Protein AF-A0A4V1URD9-F1 (afdb_monomer_lite)

Structure (mmCIF, N/CA/C/O backbone):
data_AF-A0A4V1URD9-F1
#
_entry.id   AF-A0A4V1URD9-F1
#
loop_
_atom_site.group_PDB
_atom_site.id
_atom_site.type_symbol
_atom_site.label_atom_id
_atom_site.label_alt_id
_atom_site.label_comp_id
_atom_site.label_asym_id
_atom_site.label_entity_id
_atom_site.label_seq_id
_atom_site.pdbx_PDB_ins_code
_atom_site.Cartn_x
_atom_site.Cartn_y
_atom_site.Cartn_z
_atom_site.occupancy
_atom_site.B_iso_or_equiv
_atom_site.auth_seq_id
_atom_site.auth_comp_id
_atom_site.auth_asym_id
_atom_site.auth_atom_id
_atom_site.pdbx_PDB_model_num
ATOM 1 N N . HIS A 1 1 ? 12.349 6.823 -23.140 1.00 82.62 1 HIS A N 1
ATOM 2 C CA . HIS A 1 1 ? 12.259 6.524 -24.585 1.00 82.62 1 HIS A CA 1
ATOM 3 C C . HIS A 1 1 ? 11.080 5.608 -24.898 1.00 82.62 1 HIS A C 1
ATOM 5 O O . HIS A 1 1 ? 10.856 4.636 -24.186 1.00 82.62 1 HIS A O 1
ATOM 11 N N . TYR A 1 2 ? 10.333 5.905 -25.963 1.00 80.69 2 TYR A N 1
ATOM 12 C CA . TYR A 1 2 ? 9.236 5.072 -26.470 1.00 80.69 2 TYR A CA 1
ATOM 13 C C . TYR A 1 2 ? 9.191 5.145 -28.008 1.00 80.69 2 TYR A C 1
ATOM 15 O O . TYR A 1 2 ? 9.645 6.145 -28.570 1.00 80.69 2 TYR A O 1
ATOM 23 N N . PRO A 1 3 ? 8.695 4.107 -28.706 1.00 81.31 3 PRO A N 1
ATOM 24 C CA . PRO A 1 3 ? 8.574 4.131 -30.160 1.00 81.31 3 PRO A CA 1
ATOM 25 C C . PRO A 1 3 ? 7.373 4.977 -30.608 1.00 81.31 3 PRO A C 1
ATOM 27 O O . PRO A 1 3 ? 6.365 5.043 -29.908 1.00 81.31 3 PRO A O 1
ATOM 30 N N . ALA A 1 4 ? 7.428 5.543 -31.819 1.00 79.88 4 ALA A N 1
ATOM 31 C CA . ALA A 1 4 ? 6.282 6.247 -32.415 1.00 79.88 4 ALA A CA 1
ATOM 32 C C . ALA A 1 4 ? 5.040 5.340 -32.556 1.00 79.88 4 ALA A C 1
ATOM 34 O O . ALA A 1 4 ? 3.907 5.802 -32.437 1.00 79.88 4 ALA A O 1
ATOM 35 N N . HIS A 1 5 ? 5.258 4.034 -32.753 1.00 85.69 5 HIS A N 1
ATOM 36 C CA . HIS A 1 5 ? 4.211 3.018 -32.784 1.00 85.69 5 HIS A CA 1
ATOM 37 C C . HIS A 1 5 ? 4.615 1.798 -31.955 1.00 85.69 5 HIS A C 1
ATOM 39 O O . HIS A 1 5 ? 5.702 1.247 -32.124 1.00 85.69 5 HIS A O 1
ATOM 45 N N . PHE A 1 6 ? 3.722 1.348 -31.075 1.00 87.94 6 PHE A N 1
ATOM 46 C CA . PHE A 1 6 ? 3.916 0.103 -30.335 1.00 87.94 6 PHE A CA 1
ATOM 47 C C . PHE A 1 6 ? 3.667 -1.119 -31.214 1.00 87.94 6 PHE A C 1
ATOM 49 O O . PHE A 1 6 ? 2.750 -1.128 -32.040 1.00 87.94 6 PHE A O 1
ATOM 56 N N . LEU A 1 7 ? 4.419 -2.188 -30.952 1.00 84.12 7 LEU A N 1
ATOM 57 C CA . LEU A 1 7 ? 4.248 -3.469 -31.625 1.00 84.12 7 LEU A CA 1
ATOM 58 C C . LEU A 1 7 ? 2.841 -4.057 -31.386 1.00 84.12 7 LEU A C 1
ATOM 60 O O . LEU A 1 7 ? 2.191 -3.749 -30.377 1.00 84.12 7 LEU A O 1
ATOM 64 N N . PRO A 1 8 ? 2.350 -4.934 -32.281 1.00 84.31 8 PRO A N 1
ATOM 65 C CA . PRO A 1 8 ? 1.006 -5.496 -32.167 1.00 84.31 8 PRO A CA 1
ATOM 66 C C . PRO A 1 8 ? 0.763 -6.267 -30.867 1.00 84.31 8 PRO A C 1
ATOM 68 O O . PRO A 1 8 ? -0.338 -6.199 -30.338 1.00 84.31 8 PRO A O 1
ATOM 71 N N . LEU A 1 9 ? 1.782 -6.947 -30.330 1.00 88.44 9 LEU A N 1
ATOM 72 C CA . LEU A 1 9 ? 1.640 -7.872 -29.196 1.00 88.44 9 LEU A CA 1
ATOM 73 C C . LEU A 1 9 ? 1.989 -7.264 -27.831 1.00 88.44 9 LEU A C 1
ATOM 75 O O . LEU A 1 9 ? 1.577 -7.792 -26.806 1.00 88.44 9 LEU A O 1
ATOM 79 N N . LYS A 1 10 ? 2.760 -6.173 -27.790 1.00 88.38 10 LYS A N 1
ATOM 80 C CA . LYS A 1 10 ? 3.227 -5.562 -26.538 1.00 88.38 10 LYS A CA 1
ATOM 81 C C . LYS A 1 10 ? 3.541 -4.082 -26.708 1.00 88.38 10 LYS A C 1
ATOM 83 O O . LYS A 1 10 ? 3.831 -3.616 -27.810 1.00 88.38 10 LYS A O 1
ATOM 88 N N . ARG A 1 11 ? 3.471 -3.348 -25.602 1.00 93.25 11 ARG A N 1
ATOM 89 C CA . ARG A 1 11 ? 3.811 -1.927 -25.505 1.00 93.25 11 ARG A CA 1
ATOM 90 C C . ARG A 1 11 ? 5.018 -1.802 -24.586 1.00 93.25 11 ARG A C 1
ATOM 92 O O . ARG A 1 11 ? 4.936 -2.204 -23.435 1.00 93.25 11 ARG A O 1
ATOM 99 N N . GLU A 1 12 ? 6.131 -1.295 -25.094 1.00 92.75 12 GLU A N 1
ATOM 100 C CA . GLU A 1 12 ? 7.398 -1.265 -24.358 1.00 92.75 12 GLU A CA 1
ATOM 101 C C . GLU A 1 12 ? 7.943 0.154 -24.314 1.00 92.75 12 GLU A C 1
ATOM 103 O O . GLU A 1 12 ? 8.018 0.832 -25.343 1.00 92.75 12 GLU A O 1
ATOM 108 N N . VAL A 1 13 ? 8.328 0.592 -23.121 1.00 93.62 13 VAL A N 1
ATOM 109 C CA . VAL A 1 13 ? 8.966 1.886 -22.894 1.00 93.62 13 VAL A CA 1
ATOM 110 C C . VAL A 1 13 ? 10.193 1.707 -22.010 1.00 93.62 13 VAL A C 1
ATOM 112 O O . VAL A 1 13 ? 10.221 0.847 -21.134 1.00 93.62 13 VAL A O 1
ATOM 115 N N . PHE A 1 14 ? 11.202 2.538 -22.237 1.00 92.25 14 PHE A N 1
ATOM 116 C CA . PHE A 1 14 ? 12.419 2.593 -21.435 1.00 92.25 14 PHE A CA 1
ATOM 117 C C . PHE A 1 14 ? 12.403 3.890 -20.640 1.00 92.25 14 PHE A C 1
ATOM 119 O O . PHE A 1 14 ? 12.216 4.962 -21.223 1.00 92.25 14 PHE A O 1
ATOM 126 N N . LEU A 1 15 ? 12.567 3.806 -19.329 1.00 91.31 15 LEU A N 1
ATOM 127 C CA . LEU A 1 15 ? 12.553 4.958 -18.440 1.00 91.31 15 LEU A CA 1
ATOM 128 C C . LEU A 1 15 ? 13.924 5.137 -17.801 1.00 91.31 15 LEU A C 1
ATOM 130 O O . LEU A 1 15 ? 14.476 4.191 -17.249 1.00 91.31 15 LEU A O 1
ATOM 134 N N . GLU A 1 16 ? 14.400 6.376 -17.802 1.00 88.06 16 GLU A N 1
ATOM 135 C CA . GLU A 1 16 ? 15.475 6.865 -16.945 1.00 88.06 16 GLU A CA 1
ATOM 136 C C . GLU A 1 16 ? 14.879 7.992 -16.087 1.00 88.06 16 GLU A C 1
ATOM 138 O O . GLU A 1 16 ? 14.207 8.877 -16.621 1.00 88.06 16 GLU A O 1
ATOM 143 N N . GLY A 1 17 ? 15.064 7.942 -14.765 1.00 89.56 17 GLY A N 1
ATOM 144 C CA . GLY A 1 17 ? 14.488 8.915 -13.829 1.00 89.56 17 GLY A CA 1
ATOM 145 C C . GLY A 1 17 ? 13.100 8.538 -13.297 1.00 89.56 17 GLY A C 1
ATOM 146 O O . GLY A 1 17 ? 12.880 7.407 -12.862 1.00 89.56 17 GLY A O 1
ATOM 147 N N . GLU A 1 18 ? 12.181 9.506 -13.274 1.00 93.56 18 GLU A N 1
ATOM 148 C CA . GLU A 1 18 ? 10.850 9.387 -12.668 1.00 93.56 18 GLU A CA 1
ATOM 149 C C . GLU A 1 18 ? 9.737 9.644 -13.690 1.00 93.56 18 GLU A C 1
ATOM 151 O O . GLU A 1 18 ? 9.790 10.605 -14.458 1.00 93.56 18 GLU A O 1
ATOM 156 N N . ALA A 1 19 ? 8.706 8.797 -13.677 1.00 95.00 19 ALA A N 1
ATOM 157 C CA . ALA A 1 19 ? 7.492 9.008 -14.454 1.00 95.00 19 ALA A CA 1
ATOM 158 C C . ALA A 1 19 ? 6.263 8.388 -13.780 1.00 95.00 19 ALA A C 1
ATOM 160 O O . ALA A 1 19 ? 6.316 7.292 -13.216 1.00 95.00 19 ALA A O 1
ATOM 161 N N . PHE A 1 20 ? 5.134 9.083 -13.913 1.00 96.44 20 PHE A N 1
ATOM 162 C CA . PHE A 1 20 ? 3.804 8.538 -13.667 1.00 96.44 20 PHE A CA 1
ATOM 163 C C . PHE A 1 20 ? 3.219 7.998 -14.976 1.00 96.44 20 PHE A C 1
ATOM 165 O O . PHE A 1 20 ? 3.2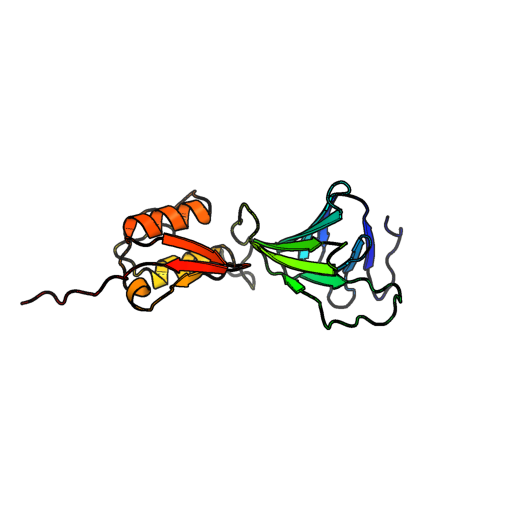79 8.660 -16.013 1.00 96.44 20 PHE A O 1
ATOM 172 N N . PHE A 1 21 ? 2.631 6.808 -14.918 1.00 96.56 21 PHE A N 1
ATOM 173 C CA . PHE A 1 21 ? 1.989 6.141 -16.040 1.00 96.56 21 PHE A CA 1
ATOM 174 C C . PHE A 1 21 ? 0.512 5.927 -15.738 1.00 96.56 21 PHE A C 1
ATOM 176 O O . PHE A 1 21 ? 0.158 5.358 -14.707 1.00 96.56 21 PHE A O 1
ATOM 183 N N . GLU A 1 22 ? -0.342 6.297 -16.686 1.00 95.12 22 GLU A N 1
ATOM 184 C CA . GLU A 1 22 ? -1.753 5.926 -16.708 1.00 95.12 22 GLU A CA 1
ATOM 185 C C . GLU A 1 22 ? -2.012 5.063 -17.945 1.00 95.12 22 GLU A C 1
ATOM 187 O O . GLU A 1 22 ? -2.116 5.550 -19.071 1.00 95.12 22 GLU A O 1
ATOM 192 N N . VAL A 1 23 ? -2.031 3.743 -17.751 1.00 93.62 23 VAL A N 1
ATOM 193 C CA . VAL A 1 23 ? -2.076 2.781 -18.855 1.00 93.62 23 VAL A CA 1
ATOM 194 C C . VAL A 1 23 ? -3.502 2.299 -19.073 1.00 93.62 23 VAL A C 1
ATOM 196 O O . VAL A 1 23 ? -4.084 1.638 -18.214 1.00 93.62 23 VAL A O 1
ATOM 199 N N . SER A 1 24 ? -4.050 2.541 -20.266 1.00 91.88 24 SER A N 1
ATOM 200 C CA . SER A 1 24 ? -5.357 1.999 -20.648 1.00 91.88 24 SER A CA 1
ATOM 201 C C . SER A 1 24 ? -5.347 0.468 -20.664 1.00 91.88 24 SER A C 1
ATOM 203 O O . SER A 1 24 ? -4.406 -0.157 -21.181 1.00 91.88 24 SER A O 1
ATOM 205 N N . LYS A 1 25 ? -6.422 -0.126 -20.129 1.00 91.69 25 LYS A N 1
ATOM 20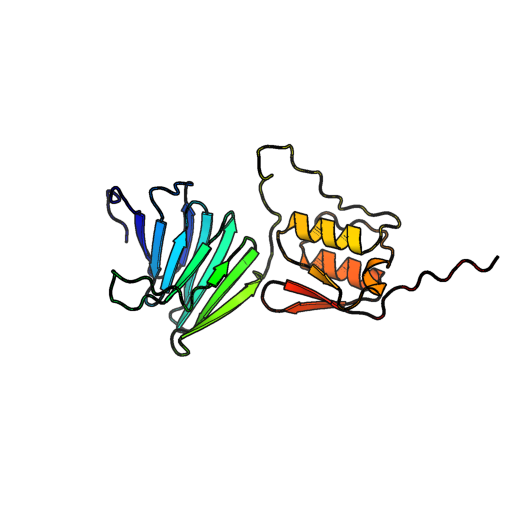6 C CA . LYS A 1 25 ? -6.576 -1.575 -19.984 1.00 91.69 25 LYS A CA 1
ATOM 207 C C . LYS A 1 25 ? -6.605 -2.281 -21.336 1.00 91.69 25 LYS A C 1
ATOM 209 O O . LYS A 1 25 ? -7.497 -2.055 -22.146 1.00 91.69 25 LYS A O 1
ATOM 214 N N . ASN A 1 26 ? -5.634 -3.160 -21.559 1.00 90.81 26 ASN A N 1
ATOM 215 C CA . ASN A 1 26 ? -5.553 -4.026 -22.726 1.00 90.81 26 ASN A CA 1
ATOM 216 C C . ASN A 1 26 ? -4.733 -5.283 -22.393 1.00 90.81 26 ASN A C 1
ATOM 218 O O . ASN A 1 26 ? -3.508 -5.284 -22.503 1.00 90.81 26 ASN A O 1
ATOM 222 N N . ALA A 1 27 ? -5.419 -6.360 -22.001 1.00 89.00 27 ALA A N 1
ATOM 223 C CA . ALA A 1 27 ? -4.774 -7.626 -21.646 1.00 89.00 27 ALA A CA 1
ATOM 224 C C . ALA A 1 27 ? -4.108 -8.330 -22.843 1.00 89.00 27 ALA A C 1
ATOM 226 O O . ALA A 1 27 ? -3.156 -9.076 -22.657 1.00 89.00 27 ALA A O 1
ATOM 227 N N . GLN A 1 28 ? -4.576 -8.062 -24.068 1.00 90.56 28 GLN A N 1
ATOM 228 C CA . GLN A 1 28 ? -4.008 -8.627 -25.299 1.00 90.56 28 GLN A CA 1
ATOM 229 C C . GLN A 1 28 ? -2.721 -7.913 -25.734 1.00 90.56 28 GLN A C 1
ATOM 231 O O . GLN A 1 28 ? -1.991 -8.407 -26.588 1.00 90.56 28 GLN A O 1
ATOM 236 N N . ARG A 1 29 ? -2.456 -6.726 -25.173 1.00 91.00 29 ARG A N 1
ATOM 237 C CA . ARG A 1 29 ? -1.271 -5.909 -25.455 1.00 91.00 29 ARG A CA 1
ATOM 238 C C . ARG A 1 29 ? -0.687 -5.386 -24.140 1.00 91.00 29 ARG A C 1
ATOM 240 O O . ARG A 1 29 ? -0.845 -4.193 -23.846 1.00 91.00 29 ARG A O 1
ATOM 247 N N . PRO A 1 30 ? -0.046 -6.248 -23.330 1.00 92.38 30 PRO A N 1
ATOM 248 C CA . PRO A 1 30 ? 0.580 -5.851 -22.070 1.00 92.38 30 PRO A CA 1
ATOM 249 C C . PRO A 1 30 ? 1.563 -4.690 -22.251 1.00 92.38 30 PRO A C 1
ATOM 251 O O . PRO A 1 30 ? 2.106 -4.467 -23.340 1.00 92.38 30 PRO A O 1
ATOM 254 N N . PHE A 1 31 ? 1.743 -3.922 -21.181 1.00 94.88 31 PHE A N 1
ATOM 255 C CA . PHE A 1 31 ? 2.629 -2.766 -21.132 1.00 94.88 31 PHE A CA 1
ATOM 256 C C . PHE A 1 31 ? 3.812 -3.053 -20.208 1.00 94.88 31 PHE A C 1
ATOM 258 O O . PHE A 1 31 ? 3.616 -3.508 -19.081 1.00 94.88 31 PHE A O 1
ATOM 265 N N . PHE A 1 32 ? 5.018 -2.774 -20.693 1.00 94.56 32 PHE A N 1
ATOM 266 C CA . PHE A 1 32 ? 6.277 -3.012 -19.999 1.00 94.56 32 PHE A CA 1
ATOM 267 C C . PHE A 1 32 ? 7.06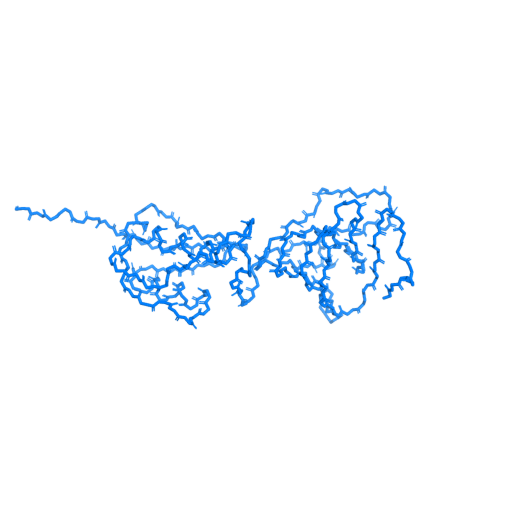8 -1.711 -19.891 1.00 94.56 32 PHE A C 1
ATOM 269 O O . PHE A 1 32 ? 7.346 -1.063 -20.904 1.00 94.56 32 PHE A O 1
ATOM 276 N N . VAL A 1 33 ? 7.452 -1.353 -18.667 1.00 94.94 33 VAL A N 1
ATOM 277 C CA . VAL A 1 33 ? 8.429 -0.294 -18.395 1.00 94.94 33 VAL A CA 1
ATOM 278 C C . VAL A 1 33 ? 9.740 -0.953 -18.013 1.00 94.94 33 VAL A C 1
ATOM 280 O O . VAL A 1 33 ? 9.823 -1.635 -16.993 1.00 94.94 33 VAL A O 1
ATOM 283 N N . TYR A 1 34 ? 10.758 -0.732 -18.829 1.00 92.31 34 TYR A N 1
ATOM 284 C CA . TYR A 1 34 ? 12.127 -1.130 -18.549 1.00 92.31 34 TYR A CA 1
ATOM 285 C C . TYR A 1 34 ? 12.845 0.016 -17.842 1.00 92.31 34 TYR A C 1
ATOM 287 O O . TYR A 1 34 ? 12.877 1.137 -18.352 1.00 92.31 34 TYR A O 1
ATOM 295 N N . ASN A 1 35 ? 13.428 -0.267 -16.681 1.00 88.88 35 ASN A N 1
ATOM 296 C CA . ASN A 1 35 ? 14.271 0.667 -15.943 1.00 88.88 35 ASN A CA 1
ATOM 297 C C . ASN A 1 35 ? 15.449 -0.123 -15.363 1.00 88.88 35 ASN A C 1
ATOM 299 O O . ASN A 1 35 ? 15.274 -0.908 -14.434 1.00 88.88 35 ASN A O 1
ATOM 303 N N . ASN A 1 36 ? 16.627 0.027 -15.975 1.00 82.12 36 ASN A N 1
ATOM 304 C CA . ASN A 1 36 ? 17.838 -0.723 -15.638 1.00 82.12 36 ASN A CA 1
ATOM 305 C C . ASN A 1 36 ? 17.574 -2.237 -15.471 1.00 82.12 36 ASN A C 1
ATOM 307 O O . ASN A 1 36 ? 17.233 -2.954 -16.420 1.00 82.12 36 ASN A O 1
ATOM 311 N N . ASN A 1 37 ? 17.719 -2.697 -14.229 1.00 85.19 37 ASN A N 1
ATOM 312 C CA . ASN A 1 37 ? 17.666 -4.081 -13.797 1.00 85.19 37 ASN A CA 1
ATOM 313 C C . ASN A 1 37 ? 16.256 -4.540 -13.416 1.00 85.19 37 ASN A C 1
ATOM 315 O O . ASN A 1 37 ? 16.119 -5.656 -12.921 1.00 85.19 37 ASN A O 1
ATOM 319 N N . ILE A 1 38 ? 15.214 -3.731 -13.637 1.00 90.81 38 ILE A N 1
ATOM 320 C CA . ILE A 1 38 ? 13.828 -4.124 -13.374 1.00 90.81 38 ILE A CA 1
ATOM 321 C C . ILE A 1 38 ? 12.921 -3.931 -14.587 1.00 90.81 38 ILE A C 1
ATOM 323 O O . ILE A 1 38 ? 13.121 -3.058 -15.438 1.00 90.81 38 ILE A O 1
ATOM 327 N N . VAL A 1 39 ? 11.880 -4.756 -14.634 1.00 93.62 39 VAL A N 1
ATOM 328 C CA . VAL A 1 39 ? 10.756 -4.627 -15.555 1.00 93.62 39 VAL A CA 1
ATOM 329 C C . VAL A 1 39 ? 9.483 -4.477 -14.739 1.00 93.62 39 VAL A C 1
ATOM 331 O O . VAL A 1 39 ? 9.212 -5.270 -13.840 1.00 93.62 39 VAL A O 1
ATOM 334 N N . THR A 1 40 ? 8.694 -3.462 -15.076 1.00 94.56 40 THR A N 1
ATOM 335 C CA . THR A 1 40 ? 7.340 -3.276 -14.551 1.00 94.56 40 THR A CA 1
ATOM 336 C C . THR A 1 40 ? 6.335 -3.693 -15.616 1.00 94.56 40 THR A C 1
ATOM 338 O O . THR A 1 40 ? 6.288 -3.088 -16.686 1.00 94.56 40 THR A O 1
ATOM 341 N N . HIS A 1 41 ? 5.537 -4.717 -15.332 1.00 93.94 41 HIS A N 1
ATOM 342 C CA . HIS A 1 41 ? 4.546 -5.308 -16.226 1.00 93.94 41 HIS A CA 1
ATOM 343 C C . HIS A 1 41 ? 3.126 -5.000 -15.739 1.00 93.94 41 HIS A C 1
ATOM 345 O O . HIS A 1 41 ? 2.766 -5.259 -14.587 1.00 93.94 41 HIS A O 1
ATOM 351 N N . VAL A 1 42 ? 2.302 -4.444 -16.632 1.00 93.19 42 VAL A N 1
ATOM 352 C CA . VAL A 1 42 ? 0.904 -4.108 -16.341 1.00 93.19 42 VAL A CA 1
ATOM 353 C C . VAL A 1 42 ? -0.023 -4.393 -17.518 1.00 93.19 42 VAL A C 1
ATOM 355 O O . VAL A 1 42 ? 0.366 -4.332 -18.686 1.00 93.19 42 VAL A O 1
ATOM 358 N N . LEU A 1 43 ? -1.301 -4.619 -17.207 1.00 85.62 43 LEU A N 1
ATOM 359 C CA . LEU A 1 43 ? -2.361 -4.765 -18.212 1.00 85.62 43 LEU A CA 1
ATOM 360 C C . LEU A 1 43 ? -3.231 -3.512 -18.357 1.00 85.62 43 LEU A C 1
ATOM 362 O O . LEU A 1 43 ? -3.863 -3.341 -19.396 1.00 85.62 43 LEU A O 1
ATOM 366 N N . GLY A 1 44 ? -3.286 -2.652 -17.337 1.00 85.56 44 GLY A N 1
ATOM 367 C CA . GLY A 1 44 ? -4.154 -1.474 -17.279 1.00 85.56 44 GLY A CA 1
ATOM 368 C C . GLY A 1 44 ? -4.214 -0.910 -15.867 1.00 85.56 44 GLY A C 1
ATOM 369 O O . GLY A 1 44 ? -5.035 -1.362 -15.071 1.00 85.56 44 GLY A O 1
ATOM 370 N N . THR A 1 45 ? -3.308 0.011 -15.561 1.00 92.44 45 THR A N 1
ATOM 371 C CA . THR A 1 45 ? -2.917 0.383 -14.197 1.00 92.44 45 THR A CA 1
ATOM 372 C C . THR A 1 45 ? -2.426 1.830 -14.211 1.00 92.44 45 THR A C 1
ATOM 374 O O . THR A 1 45 ? -1.789 2.253 -15.180 1.00 92.44 45 THR A O 1
ATOM 377 N N . SER A 1 46 ? -2.679 2.570 -13.133 1.00 94.88 46 SER A N 1
ATOM 378 C CA . SER A 1 46 ? -2.003 3.835 -12.839 1.00 94.88 46 SER A CA 1
ATOM 379 C C . SER A 1 46 ? -0.899 3.598 -11.805 1.00 94.88 46 SER A C 1
ATOM 381 O O . SER A 1 46 ? -1.188 3.096 -10.717 1.00 94.88 46 SER A O 1
ATOM 383 N N . PHE A 1 47 ? 0.350 3.931 -12.118 1.00 97.31 47 PHE A N 1
ATOM 384 C CA . PHE A 1 47 ? 1.507 3.668 -11.252 1.00 97.31 47 PHE A CA 1
ATOM 385 C C . PHE A 1 47 ? 2.637 4.668 -11.504 1.00 97.31 47 PHE A C 1
ATOM 387 O O . PHE A 1 47 ? 2.695 5.299 -12.556 1.00 97.31 47 PHE A O 1
ATOM 394 N N . THR A 1 48 ? 3.549 4.792 -10.547 1.00 97.62 48 THR A N 1
ATOM 395 C CA . THR A 1 48 ? 4.744 5.632 -10.651 1.00 97.62 48 THR A CA 1
ATOM 396 C C . THR A 1 48 ? 5.980 4.755 -10.584 1.00 97.62 48 THR A C 1
ATOM 398 O O . THR A 1 48 ? 6.037 3.839 -9.765 1.00 97.62 48 THR A O 1
ATOM 401 N N . VAL A 1 49 ? 6.976 5.057 -11.412 1.00 96.50 49 VAL A N 1
ATOM 402 C CA . VAL A 1 49 ? 8.328 4.500 -11.308 1.00 96.50 49 VAL A CA 1
ATOM 403 C C . VAL A 1 49 ? 9.276 5.650 -10.999 1.00 96.50 49 VAL A C 1
ATOM 405 O O . VAL A 1 49 ? 9.248 6.662 -11.700 1.00 96.50 49 VAL A O 1
ATOM 408 N N . LYS A 1 50 ? 10.100 5.503 -9.959 1.00 94.44 50 LYS A N 1
ATOM 409 C CA . LYS A 1 50 ? 11.120 6.476 -9.558 1.00 94.44 50 LYS A CA 1
ATOM 410 C C . LYS A 1 50 ? 12.468 5.786 -9.432 1.00 94.44 50 LYS A C 1
ATOM 412 O O . LYS A 1 50 ? 12.634 4.928 -8.572 1.00 94.44 50 LYS A O 1
ATOM 417 N N . ALA A 1 51 ? 13.438 6.176 -10.246 1.00 89.69 51 ALA A N 1
ATOM 418 C CA . ALA A 1 51 ? 14.826 5.771 -10.065 1.00 89.69 51 ALA A CA 1
ATOM 419 C C . ALA A 1 51 ? 15.595 6.867 -9.319 1.00 89.69 51 ALA A C 1
ATOM 421 O O . ALA A 1 51 ? 15.614 8.020 -9.754 1.00 89.69 51 ALA A O 1
ATOM 422 N N . ASN A 1 52 ? 16.245 6.508 -8.211 1.00 84.31 52 ASN A N 1
ATOM 423 C CA . ASN A 1 52 ? 17.146 7.395 -7.489 1.00 84.31 52 ASN A CA 1
ATOM 424 C C . ASN A 1 52 ? 18.607 7.021 -7.806 1.00 84.31 52 ASN A C 1
ATOM 426 O O . ASN A 1 52 ? 19.118 6.038 -7.257 1.00 84.31 52 ASN A O 1
ATOM 430 N N . PRO A 1 53 ? 19.305 7.804 -8.652 1.00 78.00 53 PRO A N 1
ATOM 431 C CA . PRO A 1 53 ? 20.679 7.500 -9.050 1.00 78.00 53 PRO A CA 1
ATOM 432 C C . PRO A 1 53 ? 21.691 7.649 -7.905 1.00 78.00 53 PRO A C 1
ATOM 434 O O . PRO A 1 53 ? 22.798 7.136 -8.010 1.00 78.00 53 PRO A O 1
ATOM 437 N N . LEU A 1 54 ? 21.343 8.339 -6.811 1.00 82.88 54 LEU A N 1
ATOM 438 C CA . LEU A 1 54 ? 22.237 8.510 -5.660 1.00 82.88 54 LEU A CA 1
ATOM 439 C C . LEU A 1 54 ? 22.229 7.294 -4.728 1.00 82.88 54 LEU A C 1
ATOM 441 O O . LEU A 1 54 ? 23.228 7.028 -4.065 1.00 82.88 54 LEU A O 1
ATOM 445 N N . THR A 1 55 ? 21.108 6.573 -4.651 1.00 82.12 55 THR A N 1
ATOM 446 C CA . THR A 1 55 ? 20.945 5.429 -3.740 1.00 82.12 55 THR A CA 1
ATOM 447 C C . THR A 1 55 ? 20.951 4.079 -4.452 1.00 82.12 55 THR A C 1
ATOM 449 O O . THR A 1 55 ? 20.886 3.055 -3.775 1.00 82.12 55 THR A O 1
ATOM 452 N N . ASN A 1 56 ? 21.035 4.057 -5.791 1.00 84.12 56 ASN A N 1
ATOM 453 C CA . ASN A 1 56 ? 20.839 2.857 -6.617 1.00 84.12 56 ASN A CA 1
ATOM 454 C C . ASN A 1 56 ? 19.559 2.102 -6.222 1.00 84.12 56 ASN A C 1
ATOM 456 O O . ASN A 1 56 ? 19.540 0.873 -6.100 1.00 84.12 56 ASN A O 1
ATOM 460 N N . GLN A 1 57 ? 18.497 2.865 -5.950 1.00 89.25 57 GLN A N 1
ATOM 461 C CA . GLN A 1 57 ? 17.185 2.328 -5.624 1.00 89.25 57 GLN A CA 1
ATOM 462 C C . GLN A 1 57 ? 16.185 2.711 -6.696 1.00 89.25 57 GLN A C 1
ATOM 464 O O . GLN A 1 57 ? 16.134 3.859 -7.143 1.00 89.25 57 GLN A O 1
ATOM 469 N N . VAL A 1 58 ? 15.346 1.745 -7.045 1.00 92.88 58 VAL A N 1
ATOM 470 C CA . VAL A 1 58 ? 14.182 1.973 -7.892 1.00 92.88 58 VAL A CA 1
ATOM 471 C C . VAL A 1 58 ? 12.934 1.701 -7.073 1.00 92.88 58 VAL A C 1
ATO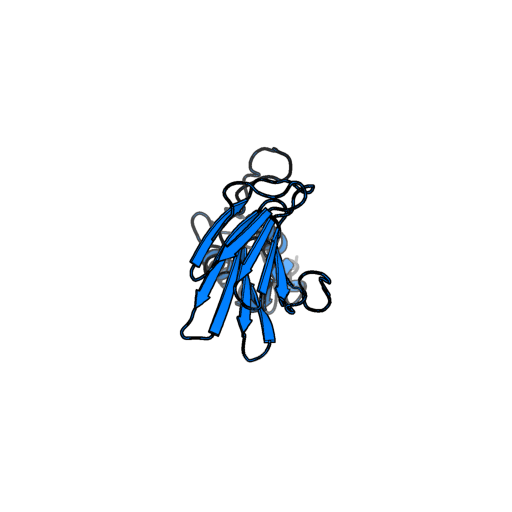M 473 O O . VAL A 1 58 ? 12.816 0.653 -6.444 1.00 92.88 58 VAL A O 1
ATOM 476 N N . GLU A 1 59 ? 12.005 2.646 -7.062 1.00 95.88 59 GLU A N 1
ATOM 477 C CA . GLU A 1 59 ? 10.710 2.509 -6.411 1.00 95.88 59 GLU A CA 1
ATOM 478 C C . GLU A 1 59 ? 9.608 2.410 -7.465 1.00 95.88 59 GLU A C 1
ATOM 480 O O . GLU A 1 59 ? 9.558 3.202 -8.408 1.00 95.88 59 GLU A O 1
ATOM 485 N N . VAL A 1 60 ? 8.699 1.454 -7.286 1.00 97.25 60 VAL A N 1
ATOM 486 C CA . VAL A 1 60 ? 7.455 1.368 -8.057 1.00 97.25 60 VAL A CA 1
ATOM 487 C C . VAL A 1 60 ? 6.285 1.449 -7.088 1.00 97.25 60 VAL A C 1
ATOM 489 O O . VAL A 1 60 ? 6.219 0.651 -6.158 1.00 97.25 60 VAL A O 1
ATOM 492 N N . SER A 1 61 ? 5.361 2.388 -7.296 1.00 97.69 61 SER A N 1
ATOM 493 C CA . SER A 1 61 ? 4.165 2.573 -6.458 1.00 97.69 61 SER A CA 1
ATOM 494 C C . SER A 1 61 ? 2.883 2.550 -7.287 1.00 97.69 61 SER A C 1
ATOM 496 O O . SER A 1 61 ? 2.846 3.048 -8.411 1.00 97.69 61 SER A O 1
ATOM 498 N N . VAL A 1 62 ? 1.817 1.954 -6.748 1.00 97.00 62 VAL A N 1
ATOM 499 C CA . VAL A 1 62 ? 0.584 1.672 -7.502 1.00 97.00 62 VAL A CA 1
ATOM 500 C C . VAL A 1 62 ? -0.577 2.526 -7.008 1.00 97.00 62 VAL A C 1
ATOM 502 O O . VAL A 1 62 ? -0.932 2.503 -5.829 1.00 97.00 62 VAL A O 1
ATOM 505 N N . ARG A 1 63 ? -1.233 3.236 -7.932 1.00 95.12 63 ARG A N 1
ATOM 506 C CA . ARG A 1 63 ? -2.447 4.016 -7.661 1.00 95.12 63 ARG A CA 1
ATOM 507 C C . ARG A 1 63 ? -3.731 3.244 -7.963 1.00 95.12 63 ARG A C 1
ATOM 509 O O . ARG A 1 63 ? -4.704 3.396 -7.228 1.00 95.12 63 ARG A O 1
ATOM 516 N N . SER A 1 64 ? -3.762 2.453 -9.033 1.00 92.88 64 SER A N 1
ATOM 517 C CA . SER A 1 64 ? -4.939 1.679 -9.457 1.00 92.88 64 SER A CA 1
ATOM 518 C C . SER A 1 64 ? -4.518 0.413 -10.204 1.00 92.88 64 SER A C 1
ATOM 520 O O . SER A 1 64 ? -3.434 0.375 -10.769 1.00 92.88 64 SER A O 1
ATOM 522 N N . GLY A 1 65 ? -5.367 -0.615 -10.252 1.00 91.62 65 GLY A N 1
ATOM 523 C CA . GLY A 1 65 ? -5.056 -1.855 -10.969 1.00 91.62 65 GLY A CA 1
ATOM 524 C C . GLY A 1 65 ? -4.040 -2.740 -10.240 1.00 91.62 65 GLY A C 1
ATOM 525 O O . GLY A 1 65 ? -3.983 -2.757 -9.013 1.00 91.62 65 GLY A O 1
ATOM 526 N N . LYS A 1 66 ? -3.272 -3.520 -11.004 1.00 93.50 66 LYS A N 1
ATOM 527 C CA . LYS A 1 66 ? -2.279 -4.479 -10.497 1.00 93.50 66 LYS A CA 1
ATOM 528 C C . LYS A 1 66 ? -0.975 -4.310 -11.266 1.00 93.50 66 LYS A C 1
ATOM 530 O O . LYS A 1 66 ? -1.007 -4.115 -12.485 1.00 93.50 66 LYS A O 1
ATOM 535 N N . VAL A 1 67 ? 0.145 -4.392 -10.559 1.00 96.12 67 VAL A N 1
ATOM 536 C CA . VAL A 1 67 ? 1.487 -4.305 -11.139 1.00 96.12 67 VAL A CA 1
ATOM 537 C C . VAL A 1 67 ? 2.284 -5.539 -10.772 1.00 96.12 67 VAL A C 1
ATOM 539 O O . VAL A 1 67 ? 2.258 -5.961 -9.624 1.00 96.12 67 VAL A O 1
ATOM 542 N N . GLU A 1 68 ? 2.994 -6.105 -11.736 1.00 95.88 68 GLU A N 1
ATOM 543 C CA . GLU A 1 68 ? 4.023 -7.114 -11.499 1.00 95.88 68 GLU A CA 1
ATOM 544 C C . GLU A 1 68 ? 5.390 -6.468 -11.750 1.00 95.88 68 GLU A C 1
ATOM 546 O O . GLU A 1 68 ? 5.595 -5.826 -12.780 1.00 95.88 68 GLU A O 1
ATOM 551 N N . VAL A 1 69 ? 6.316 -6.596 -10.802 1.00 95.06 69 VAL A N 1
ATOM 552 C CA . VAL A 1 69 ? 7.685 -6.074 -10.910 1.00 95.06 69 VAL A CA 1
ATOM 553 C C . VAL A 1 69 ? 8.658 -7.229 -10.745 1.00 95.06 69 VAL A C 1
ATOM 555 O O . VAL A 1 69 ? 8.556 -7.978 -9.779 1.00 95.06 69 VAL A O 1
ATOM 558 N N . TYR A 1 70 ? 9.605 -7.382 -11.663 1.00 92.75 70 TYR A N 1
ATOM 559 C CA . TYR A 1 70 ? 10.606 -8.449 -11.607 1.00 92.75 70 TYR A CA 1
ATOM 560 C C . TYR A 1 70 ? 11.953 -7.984 -12.160 1.00 92.75 70 TYR A C 1
ATOM 562 O O . TYR A 1 70 ? 12.044 -6.977 -12.864 1.00 92.75 70 TYR A O 1
ATOM 570 N N . GLU A 1 71 ? 13.019 -8.714 -11.830 1.00 90.06 71 GLU A N 1
ATOM 571 C CA . GLU A 1 71 ? 14.359 -8.406 -12.327 1.00 90.06 71 GLU A CA 1
ATOM 572 C C . GLU A 1 71 ? 14.478 -8.623 -13.842 1.00 90.06 71 GLU A C 1
ATOM 574 O O . GLU A 1 71 ? 14.101 -9.659 -14.396 1.00 90.06 71 GLU A O 1
ATOM 579 N N . ASN A 1 72 ? 15.111 -7.671 -14.513 1.00 84.38 72 ASN A N 1
ATOM 580 C CA . ASN A 1 72 ? 15.498 -7.761 -15.906 1.00 84.38 72 ASN A CA 1
ATOM 581 C C . ASN A 1 72 ? 16.825 -8.531 -16.041 1.00 84.38 72 ASN A C 1
ATOM 583 O O . ASN A 1 72 ? 17.899 -7.938 -16.030 1.00 84.38 72 ASN A O 1
ATOM 587 N N . LYS A 1 73 ? 16.781 -9.860 -16.209 1.00 73.50 73 LYS A N 1
ATOM 588 C CA . LYS A 1 73 ? 17.985 -10.711 -16.379 1.00 73.50 73 LYS A CA 1
ATOM 589 C C . LYS A 1 73 ? 18.691 -10.562 -17.750 1.00 73.50 73 LYS A C 1
ATOM 591 O O . LYS A 1 73 ? 19.384 -11.478 -18.181 1.00 73.50 73 LYS A O 1
ATOM 596 N N . GLY A 1 74 ? 18.487 -9.465 -18.484 1.00 60.19 74 GLY A N 1
ATOM 597 C CA . GLY A 1 74 ? 19.234 -9.124 -19.708 1.00 60.19 74 GLY A CA 1
ATOM 598 C C . GLY A 1 74 ? 18.966 -9.977 -20.960 1.00 60.19 74 GLY A C 1
ATOM 599 O O . GLY A 1 74 ? 19.342 -9.573 -22.055 1.00 60.19 74 GLY A O 1
ATOM 600 N N . ASN A 1 75 ? 18.268 -11.113 -20.855 1.00 50.69 75 ASN A N 1
ATOM 601 C CA . ASN A 1 75 ? 18.099 -12.040 -21.983 1.00 50.69 75 ASN A CA 1
ATOM 602 C C . ASN A 1 75 ? 16.821 -11.851 -22.809 1.00 50.69 75 ASN A C 1
ATOM 604 O O . ASN A 1 75 ? 16.574 -12.665 -23.694 1.00 50.69 75 ASN A O 1
ATOM 608 N N . GLY A 1 76 ? 15.990 -10.836 -22.536 1.00 50.28 76 GLY A N 1
ATOM 609 C CA . GLY A 1 76 ? 14.842 -10.428 -23.371 1.00 50.28 76 GLY A CA 1
ATOM 610 C C . GLY A 1 76 ? 13.801 -11.504 -23.750 1.00 50.28 76 GLY A C 1
ATOM 611 O O . GLY A 1 76 ? 12.870 -11.196 -24.491 1.00 50.28 76 GLY A O 1
ATOM 612 N N . LYS A 1 77 ? 13.954 -12.759 -23.304 1.00 42.88 77 LYS A N 1
ATOM 613 C CA . LYS A 1 77 ? 13.243 -13.931 -23.843 1.00 42.88 77 LYS A CA 1
ATOM 614 C C . LYS A 1 77 ? 12.884 -15.015 -22.831 1.00 42.88 77 LYS A C 1
ATOM 616 O O . LYS A 1 77 ? 12.245 -15.975 -23.228 1.00 42.88 77 LYS A O 1
ATOM 621 N N . ASN A 1 78 ? 13.213 -14.867 -21.552 1.00 44.41 78 ASN A N 1
ATOM 622 C CA . ASN A 1 78 ? 12.657 -15.727 -20.509 1.00 44.41 78 ASN A CA 1
ATOM 623 C C . ASN A 1 78 ? 12.388 -14.881 -19.272 1.00 44.41 78 ASN A C 1
ATOM 625 O O . ASN A 1 78 ? 13.309 -14.479 -18.560 1.00 44.41 78 ASN A O 1
ATOM 629 N N . VAL A 1 79 ? 11.107 -14.573 -19.074 1.00 51.75 79 VAL A N 1
ATOM 630 C CA . VAL A 1 79 ? 10.574 -14.014 -17.837 1.00 51.75 79 VAL A CA 1
ATOM 631 C C . VAL A 1 79 ? 10.588 -15.154 -16.823 1.00 51.75 79 VAL A C 1
ATOM 633 O O . VAL A 1 79 ? 9.624 -15.895 -16.663 1.00 51.75 79 VAL A O 1
ATOM 636 N N . ASP A 1 80 ? 11.749 -15.379 -16.222 1.00 49.41 80 ASP A N 1
ATOM 637 C CA . ASP A 1 80 ? 11.891 -16.320 -15.125 1.00 49.41 80 ASP A CA 1
ATOM 638 C C . ASP A 1 80 ? 11.317 -15.639 -13.875 1.00 49.41 80 ASP A C 1
ATOM 640 O O . ASP A 1 80 ? 12.017 -14.949 -13.134 1.00 49.41 80 ASP A O 1
ATOM 644 N N . ASN A 1 81 ? 9.993 -15.752 -13.731 1.00 54.38 81 ASN A N 1
ATOM 645 C CA . ASN A 1 81 ? 9.139 -15.057 -12.760 1.00 54.38 81 ASN A CA 1
ATOM 646 C C . ASN A 1 81 ? 9.381 -15.459 -11.292 1.00 54.38 81 ASN A C 1
ATOM 648 O O . ASN A 1 81 ? 8.606 -15.087 -10.413 1.00 54.38 81 ASN A O 1
ATOM 652 N N . SER A 1 82 ? 10.441 -16.217 -10.997 1.00 57.69 82 SER A N 1
ATOM 653 C CA . SER A 1 82 ? 10.665 -16.826 -9.683 1.00 57.69 82 SER A CA 1
ATOM 654 C C . SER A 1 82 ? 10.835 -15.811 -8.543 1.00 57.69 82 SER A C 1
ATOM 656 O O . SER A 1 82 ? 10.603 -16.167 -7.393 1.00 57.69 82 SER A O 1
ATOM 658 N N . ASN A 1 83 ? 11.206 -14.559 -8.852 1.00 71.25 83 ASN A N 1
ATOM 659 C CA . ASN A 1 83 ? 11.479 -13.502 -7.866 1.00 71.25 83 ASN A CA 1
ATOM 660 C C . ASN A 1 83 ? 10.635 -12.225 -8.079 1.00 71.25 83 ASN A C 1
ATOM 662 O O . ASN A 1 83 ? 11.012 -11.157 -7.599 1.00 71.25 83 ASN A O 1
ATOM 666 N N . GLY A 1 84 ? 9.535 -12.301 -8.836 1.00 85.12 84 GLY A N 1
ATOM 667 C CA . GLY A 1 84 ? 8.659 -11.149 -9.069 1.00 85.12 84 GLY A CA 1
ATOM 668 C C . GLY A 1 84 ? 7.811 -10.778 -7.846 1.00 85.12 84 GLY A C 1
ATOM 669 O O . GLY A 1 84 ? 7.448 -11.633 -7.040 1.00 85.12 84 GLY A O 1
ATOM 670 N N . VAL A 1 85 ? 7.458 -9.498 -7.723 1.00 93.88 85 VAL A N 1
ATOM 671 C CA . VAL A 1 85 ? 6.537 -8.971 -6.710 1.00 93.88 85 VAL A CA 1
ATOM 672 C C . VAL A 1 85 ? 5.284 -8.440 -7.389 1.00 93.88 85 VAL A C 1
ATOM 674 O O . VAL A 1 85 ? 5.355 -7.668 -8.344 1.00 93.88 85 VAL A O 1
ATOM 677 N N . ILE A 1 86 ? 4.124 -8.828 -6.864 1.00 95.50 86 ILE A N 1
ATOM 678 C CA . ILE A 1 86 ? 2.835 -8.269 -7.268 1.00 95.50 86 ILE A CA 1
ATOM 679 C C . ILE A 1 86 ? 2.459 -7.159 -6.294 1.00 95.50 86 ILE A C 1
ATOM 681 O O . ILE A 1 86 ? 2.448 -7.369 -5.083 1.00 95.50 86 ILE A O 1
ATOM 685 N N . LEU A 1 87 ? 2.104 -6.001 -6.837 1.00 96.75 87 LEU A N 1
ATOM 686 C CA . LEU A 1 87 ? 1.638 -4.841 -6.095 1.00 96.75 87 LEU A CA 1
ATOM 687 C C . LEU A 1 87 ? 0.179 -4.528 -6.424 1.00 96.75 87 LEU A C 1
ATOM 689 O O . LEU A 1 87 ? -0.254 -4.556 -7.583 1.00 96.75 87 LEU A O 1
ATOM 693 N N . LEU A 1 88 ? -0.560 -4.203 -5.371 1.00 96.25 88 LEU A N 1
ATOM 694 C CA . LEU A 1 88 ? -1.933 -3.708 -5.390 1.00 96.25 88 LEU A CA 1
ATOM 695 C C . LEU A 1 88 ? -1.955 -2.197 -5.093 1.00 96.25 88 LEU A C 1
ATOM 697 O O . LEU A 1 88 ? -0.924 -1.635 -4.717 1.00 96.25 88 LEU A O 1
ATOM 701 N N . PRO A 1 89 ? -3.097 -1.506 -5.258 1.00 96.06 89 PRO A N 1
ATOM 702 C CA . PRO A 1 89 ? -3.188 -0.081 -4.951 1.00 96.06 89 PRO A CA 1
ATOM 703 C C . PRO A 1 89 ? -2.714 0.249 -3.529 1.00 96.06 89 PRO A C 1
ATOM 705 O O . PRO A 1 89 ? -2.925 -0.532 -2.605 1.00 96.06 89 PRO A O 1
ATOM 708 N N . ASN A 1 90 ? -2.087 1.417 -3.364 1.00 97.19 90 ASN A N 1
ATOM 709 C CA . ASN A 1 90 ? -1.451 1.873 -2.119 1.00 97.19 90 ASN A CA 1
ATOM 710 C C . ASN A 1 90 ? -0.258 1.026 -1.642 1.00 97.19 90 ASN A C 1
ATOM 712 O O . ASN A 1 90 ? 0.253 1.249 -0.543 1.00 97.19 90 ASN A O 1
ATOM 716 N N . GLN A 1 91 ? 0.236 0.107 -2.469 1.00 98.12 91 GLN A N 1
ATOM 717 C CA . GLN A 1 91 ? 1.491 -0.596 -2.229 1.00 98.12 91 GLN A CA 1
ATOM 718 C C . GLN A 1 91 ? 2.607 -0.018 -3.098 1.00 98.12 91 GLN A C 1
ATOM 720 O O . GLN A 1 91 ? 2.378 0.513 -4.193 1.00 98.12 91 GLN A O 1
ATOM 725 N N . LYS A 1 92 ? 3.830 -0.152 -2.596 1.00 97.81 92 LYS A N 1
ATOM 726 C CA . LYS A 1 92 ? 5.067 0.126 -3.309 1.00 97.81 92 LYS A CA 1
ATOM 727 C C . LYS A 1 92 ? 6.061 -1.013 -3.134 1.00 97.81 92 LYS A C 1
ATOM 729 O O . LYS A 1 92 ? 5.959 -1.807 -2.202 1.00 97.81 92 LYS A O 1
ATOM 734 N N . VAL A 1 93 ? 7.039 -1.079 -4.022 1.00 96.69 93 VAL A N 1
ATOM 735 C CA . VAL A 1 93 ? 8.243 -1.888 -3.839 1.00 96.69 93 VAL A CA 1
ATOM 736 C C . VAL A 1 93 ? 9.453 -1.003 -4.053 1.00 96.69 93 VAL A C 1
ATOM 738 O O . VAL A 1 93 ? 9.503 -0.264 -5.035 1.00 96.69 93 VAL A O 1
ATOM 741 N N . SER A 1 94 ? 10.422 -1.085 -3.147 1.00 94.94 94 SER A N 1
ATOM 742 C CA . SER A 1 94 ? 11.772 -0.606 -3.414 1.00 94.94 94 SER A CA 1
ATOM 743 C C . SER A 1 94 ? 12.642 -1.779 -3.849 1.00 94.94 94 SER A C 1
ATOM 745 O O . SER A 1 94 ? 12.591 -2.870 -3.279 1.00 94.94 94 SER A O 1
ATOM 747 N N . TYR A 1 95 ? 13.422 -1.566 -4.897 1.00 93.81 95 TYR A N 1
ATOM 748 C CA . TYR A 1 95 ? 14.401 -2.511 -5.396 1.00 93.81 95 TYR A CA 1
ATOM 749 C C . TYR A 1 95 ? 15.794 -1.963 -5.112 1.00 93.81 95 TYR A C 1
ATOM 751 O O . TYR A 1 95 ? 16.138 -0.867 -5.555 1.00 93.81 95 TYR A O 1
ATOM 759 N N . ASN A 1 96 ? 16.578 -2.719 -4.346 1.00 90.38 96 ASN A N 1
ATOM 760 C CA . ASN A 1 96 ? 17.984 -2.423 -4.107 1.00 90.38 96 ASN A CA 1
ATOM 761 C C . ASN A 1 96 ? 18.816 -3.117 -5.188 1.00 90.38 96 ASN A C 1
ATOM 763 O O . ASN A 1 96 ? 18.903 -4.346 -5.190 1.00 90.38 96 ASN A O 1
ATOM 767 N N . GLU A 1 97 ? 19.432 -2.345 -6.086 1.00 84.69 97 GLU A N 1
ATOM 768 C CA . GLU A 1 97 ? 20.183 -2.918 -7.208 1.00 84.69 97 GLU A CA 1
ATOM 769 C C . GLU A 1 97 ? 21.413 -3.722 -6.750 1.00 84.69 97 GLU A C 1
ATOM 771 O O . GLU A 1 97 ? 21.730 -4.749 -7.349 1.00 84.69 97 GLU A O 1
ATOM 776 N N . THR A 1 98 ? 22.072 -3.309 -5.662 1.00 86.38 98 THR A N 1
ATOM 777 C CA . THR A 1 98 ? 23.264 -3.984 -5.119 1.00 86.38 98 THR A CA 1
ATOM 778 C C . THR A 1 98 ? 22.912 -5.316 -4.461 1.00 86.38 98 THR A C 1
ATOM 780 O O . THR A 1 98 ? 23.568 -6.327 -4.703 1.00 86.38 98 THR A O 1
ATOM 783 N N . ALA A 1 99 ? 21.878 -5.325 -3.616 1.00 88.81 99 ALA A N 1
ATOM 784 C CA . ALA A 1 99 ? 21.432 -6.518 -2.896 1.00 88.81 99 ALA A CA 1
ATOM 785 C C . ALA A 1 99 ? 20.532 -7.426 -3.746 1.00 88.81 99 ALA A C 1
ATOM 787 O O . ALA A 1 99 ? 20.258 -8.553 -3.337 1.00 88.81 99 ALA A O 1
ATOM 788 N N . ARG A 1 100 ? 20.068 -6.938 -4.907 1.00 88.38 100 ARG A N 1
ATOM 789 C CA . ARG A 1 100 ? 19.145 -7.646 -5.806 1.00 88.38 100 ARG A CA 1
ATOM 790 C C . ARG A 1 100 ? 17.891 -8.128 -5.082 1.00 88.38 100 ARG A C 1
ATOM 792 O O . ARG A 1 100 ? 17.454 -9.270 -5.209 1.00 88.38 100 ARG A O 1
ATOM 799 N N . GLN A 1 101 ? 17.336 -7.239 -4.263 1.00 90.25 101 GLN A N 1
ATOM 800 C CA . GLN A 1 101 ? 16.240 -7.557 -3.359 1.00 90.25 101 GLN A CA 1
ATOM 801 C C . GLN A 1 101 ? 15.099 -6.560 -3.514 1.00 90.25 101 GLN A C 1
ATOM 803 O O . GLN A 1 101 ? 15.304 -5.344 -3.511 1.00 90.25 101 GLN A O 1
ATOM 808 N N . PHE A 1 102 ? 13.887 -7.104 -3.588 1.00 93.62 102 PHE A N 1
ATOM 809 C CA . PHE A 1 102 ? 12.649 -6.352 -3.479 1.00 93.62 102 PHE A CA 1
ATOM 810 C C . PHE A 1 102 ? 12.218 -6.229 -2.016 1.00 93.62 102 PHE A C 1
ATOM 812 O O . PHE A 1 102 ? 12.195 -7.216 -1.279 1.00 93.62 102 PHE A O 1
ATOM 819 N N . ALA A 1 103 ? 11.822 -5.026 -1.615 1.00 94.81 103 ALA A N 1
ATOM 820 C CA . ALA A 1 103 ? 11.239 -4.735 -0.314 1.00 94.81 103 ALA A CA 1
ATOM 821 C C . ALA A 1 103 ? 9.853 -4.089 -0.508 1.00 94.81 103 ALA A C 1
ATOM 823 O O . ALA A 1 103 ? 9.753 -2.872 -0.695 1.00 94.81 103 ALA A O 1
ATOM 824 N N . PRO A 1 104 ? 8.771 -4.891 -0.527 1.00 96.50 104 PRO A N 1
ATOM 825 C CA . PRO A 1 104 ? 7.415 -4.372 -0.646 1.00 96.50 104 PRO A CA 1
ATOM 826 C C . PRO A 1 104 ? 6.953 -3.701 0.652 1.00 96.50 104 PRO A C 1
ATOM 828 O O . PRO A 1 104 ? 7.203 -4.196 1.754 1.00 96.50 104 PRO A O 1
ATOM 831 N N . SER A 1 105 ? 6.242 -2.586 0.522 1.00 97.62 105 SER A N 1
ATOM 832 C CA . SER A 1 105 ? 5.674 -1.826 1.636 1.00 97.62 105 SER A CA 1
ATOM 833 C C . SER A 1 105 ? 4.419 -1.053 1.217 1.00 97.62 105 SER A C 1
ATOM 835 O O . SER A 1 105 ? 4.017 -1.072 0.052 1.00 97.62 105 SER A O 1
ATOM 837 N N . LEU A 1 106 ? 3.754 -0.398 2.167 1.00 97.94 106 LEU A N 1
ATOM 838 C CA . LEU A 1 106 ? 2.721 0.593 1.860 1.00 97.94 106 LEU A CA 1
ATOM 8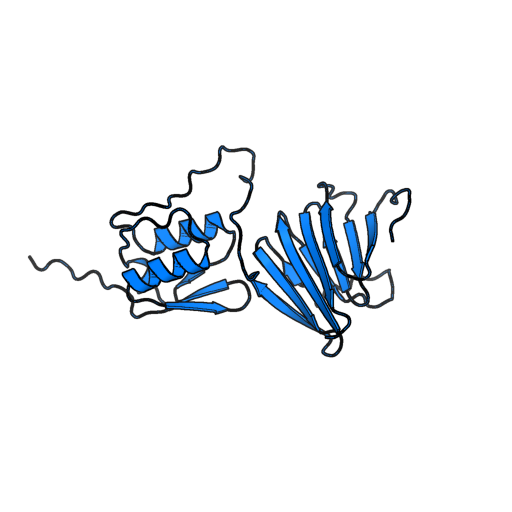39 C C . LEU A 1 106 ? 3.343 1.913 1.401 1.00 97.94 106 LEU A C 1
ATOM 841 O O . LEU A 1 106 ? 4.447 2.263 1.811 1.00 97.94 106 LEU A O 1
ATOM 845 N N . VAL A 1 107 ? 2.617 2.662 0.572 1.00 97.31 107 VAL A N 1
ATOM 846 C CA . VAL A 1 107 ? 2.963 4.063 0.287 1.00 97.31 107 VAL A CA 1
ATOM 847 C C . VAL A 1 107 ? 2.815 4.921 1.546 1.00 97.31 107 VAL A C 1
ATOM 849 O O . VAL A 1 107 ? 2.009 4.615 2.423 1.00 97.31 107 VAL A O 1
ATOM 852 N N . ASP A 1 108 ? 3.551 6.030 1.605 1.00 95.44 108 ASP A N 1
ATOM 853 C CA . ASP A 1 108 ? 3.613 6.877 2.807 1.00 95.44 108 ASP A CA 1
ATOM 854 C C . ASP A 1 108 ? 2.303 7.646 3.060 1.00 95.44 108 ASP A C 1
ATOM 856 O O . ASP A 1 108 ? 2.015 8.045 4.183 1.00 95.44 108 ASP A O 1
ATOM 860 N N . SER A 1 109 ? 1.481 7.834 2.022 1.00 95.56 109 SER A N 1
ATOM 861 C CA . SER A 1 109 ? 0.149 8.435 2.132 1.00 95.56 109 SER A CA 1
ATOM 862 C C . SER A 1 109 ? -0.862 7.656 1.280 1.00 95.56 109 SER A C 1
ATOM 864 O O . SER A 1 109 ? -1.057 7.964 0.100 1.00 95.56 109 SER A O 1
ATOM 866 N N . PRO A 1 110 ? -1.473 6.590 1.835 1.00 96.19 110 PRO A N 1
ATOM 867 C CA . PRO A 1 110 ? -2.480 5.807 1.134 1.00 96.19 110 PRO A CA 1
ATOM 868 C C . PRO A 1 110 ? -3.691 6.663 0.779 1.00 96.19 110 PRO A C 1
ATOM 870 O O . PRO A 1 110 ? -4.260 7.355 1.624 1.00 96.19 110 PRO A O 1
ATOM 873 N N . LEU A 1 111 ? -4.128 6.578 -0.473 1.00 93.69 111 LEU A N 1
ATOM 874 C CA . LEU A 1 111 ? -5.286 7.312 -0.964 1.00 93.69 111 LEU A CA 1
ATOM 875 C C . LEU A 1 111 ? -6.487 6.375 -1.109 1.00 93.69 111 LEU A C 1
ATOM 877 O O . LEU A 1 111 ? -6.317 5.241 -1.568 1.00 93.69 111 LEU A O 1
ATOM 881 N N . PRO A 1 112 ? -7.719 6.834 -0.828 1.00 91.69 112 PRO A N 1
ATOM 882 C CA . PRO A 1 112 ? -8.909 6.028 -1.068 1.00 91.69 112 PRO A CA 1
ATOM 883 C C . PRO A 1 112 ? -8.960 5.511 -2.511 1.00 91.69 112 PRO A C 1
ATOM 885 O O . PRO A 1 112 ? -8.538 6.200 -3.455 1.00 91.69 112 PRO A O 1
ATOM 888 N N . LEU A 1 113 ? -9.462 4.290 -2.684 1.00 89.12 113 LEU A N 1
ATOM 889 C CA . LEU A 1 113 ? -9.644 3.685 -4.000 1.00 89.12 113 LEU A CA 1
ATOM 890 C C . LEU A 1 113 ? -10.709 4.460 -4.784 1.00 89.12 113 LEU A C 1
ATOM 892 O O . LEU A 1 113 ? -11.790 4.736 -4.255 1.00 89.12 113 LEU A O 1
ATOM 896 N N . LEU A 1 114 ? -10.381 4.799 -6.037 1.00 69.62 114 LEU A N 1
ATOM 897 C CA . LEU A 1 114 ? -11.165 5.694 -6.899 1.00 69.62 114 LEU A CA 1
ATOM 898 C C . LEU A 1 114 ? -12.402 5.046 -7.532 1.00 69.62 114 LEU A C 1
ATOM 900 O O . LEU A 1 114 ? -13.231 5.775 -8.066 1.00 69.62 114 LEU A O 1
ATOM 904 N N . THR A 1 115 ? -12.541 3.716 -7.517 1.00 61.81 115 THR A N 1
ATOM 905 C CA . THR A 1 115 ? -13.622 3.040 -8.247 1.00 61.81 115 THR A CA 1
ATOM 906 C C . THR A 1 115 ? -14.178 1.805 -7.550 1.00 61.81 115 THR A C 1
ATOM 908 O O . THR A 1 115 ? -13.466 1.039 -6.902 1.00 61.81 115 THR A O 1
ATOM 911 N N . GLU A 1 116 ? -15.487 1.673 -7.740 1.00 50.41 116 GLU A N 1
ATOM 912 C CA . GLU A 1 116 ? -16.327 0.491 -7.609 1.00 50.41 116 GLU A CA 1
ATOM 913 C C . GLU A 1 116 ? -15.868 -0.533 -8.645 1.00 50.41 116 GLU A C 1
ATOM 915 O O . GLU A 1 116 ? -15.860 -0.240 -9.847 1.00 50.41 116 GLU A O 1
ATOM 920 N N . GLU A 1 117 ? -15.485 -1.731 -8.213 1.00 43.81 117 GLU A N 1
ATOM 921 C CA . GLU A 1 117 ? -15.503 -2.863 -9.131 1.00 43.81 117 GLU A CA 1
ATOM 922 C C . GLU A 1 117 ? -16.933 -2.944 -9.696 1.00 43.81 117 GLU A C 1
ATOM 924 O O . GLU A 1 117 ? -17.877 -3.149 -8.944 1.00 43.81 117 GLU A O 1
ATOM 929 N N . ASN A 1 118 ? -17.098 -2.764 -11.012 1.00 44.41 118 ASN A N 1
ATOM 930 C CA . ASN A 1 118 ? -18.337 -3.017 -11.778 1.00 44.41 118 ASN A CA 1
ATOM 931 C C . ASN A 1 118 ? -19.354 -1.874 -11.974 1.00 44.41 118 ASN A C 1
ATOM 933 O O . ASN A 1 118 ? -20.449 -2.136 -12.465 1.00 44.41 118 ASN A O 1
ATOM 937 N N . GLY A 1 119 ? -19.013 -0.608 -11.715 1.00 43.56 119 GLY A N 1
ATOM 938 C CA . GLY A 1 119 ? -19.924 0.506 -12.041 1.00 43.56 119 GLY A CA 1
ATOM 939 C C . GLY A 1 119 ? -21.160 0.596 -11.139 1.00 43.56 119 GLY A C 1
ATOM 940 O O . GLY A 1 119 ? -22.140 1.257 -11.489 1.00 43.56 119 GLY A O 1
ATOM 941 N N . GLU A 1 120 ? -21.106 -0.041 -9.970 1.00 45.22 120 GLU A N 1
ATOM 942 C CA . GLU A 1 120 ? -22.008 0.274 -8.870 1.00 45.22 120 GLU A CA 1
ATOM 943 C C . GLU A 1 120 ? -21.735 1.719 -8.377 1.00 45.22 120 GLU A C 1
ATOM 945 O O . GLU A 1 120 ? -20.759 2.373 -8.764 1.00 45.22 120 GLU A O 1
ATOM 950 N N . LYS A 1 121 ? -22.671 2.303 -7.623 1.00 44.28 121 LYS A N 1
ATOM 951 C CA . LYS A 1 121 ? -22.534 3.675 -7.104 1.00 44.28 121 LYS A CA 1
ATOM 952 C C . LYS A 1 121 ? -21.568 3.658 -5.926 1.00 44.28 121 LYS A C 1
ATOM 954 O O . LYS A 1 121 ? -21.819 2.838 -5.052 1.00 44.28 121 LYS A O 1
ATOM 959 N N . PRO A 1 122 ? -20.639 4.636 -5.798 1.00 49.88 122 PRO A N 1
ATOM 960 C CA . PRO A 1 122 ? -19.673 4.699 -4.702 1.00 49.88 122 PRO A CA 1
ATOM 961 C C . PRO A 1 122 ? -20.357 4.348 -3.384 1.00 49.88 122 PRO A C 1
ATOM 963 O O . PRO A 1 122 ? -21.170 5.133 -2.881 1.00 49.88 122 PRO A O 1
ATOM 966 N N . VAL A 1 123 ? -20.065 3.154 -2.860 1.00 49.91 123 VAL A N 1
ATOM 967 C CA . VAL A 1 123 ? -20.503 2.700 -1.555 1.00 49.91 123 VAL A CA 1
ATOM 968 C C . VAL A 1 123 ? -20.074 3.823 -0.641 1.00 49.91 123 VAL A C 1
ATOM 970 O O . VAL A 1 123 ? -18.882 4.124 -0.522 1.00 49.91 123 VAL A O 1
ATOM 973 N N . ARG A 1 124 ? -21.058 4.517 -0.063 1.00 54.84 124 ARG A N 1
ATOM 974 C CA . ARG A 1 124 ? -20.814 5.532 0.955 1.00 54.84 124 ARG A CA 1
ATOM 975 C C . ARG A 1 124 ? -20.123 4.809 2.100 1.00 54.84 124 ARG A C 1
ATOM 977 O O . ARG A 1 124 ? -20.776 4.199 2.940 1.00 54.84 124 ARG A O 1
ATOM 984 N N . ARG A 1 125 ? -18.793 4.800 2.066 1.00 72.00 125 ARG A N 1
ATOM 985 C CA . ARG A 1 125 ? -17.962 4.162 3.078 1.00 72.00 125 ARG A CA 1
ATOM 986 C C . ARG A 1 125 ? -18.239 4.901 4.373 1.00 72.00 125 ARG A C 1
ATOM 988 O O . ARG A 1 125 ? -18.083 6.117 4.446 1.00 72.00 125 ARG A O 1
ATOM 995 N N . THR A 1 126 ? -18.748 4.167 5.351 1.00 77.25 126 THR A N 1
ATOM 996 C CA . THR A 1 126 ? -19.116 4.713 6.650 1.00 77.25 126 THR A CA 1
ATOM 997 C C . THR A 1 126 ? -17.864 5.275 7.315 1.00 77.25 126 THR A C 1
ATOM 999 O O . THR A 1 126 ? -16.900 4.539 7.526 1.00 77.25 126 THR A O 1
ATOM 1002 N N . THR A 1 127 ? -17.872 6.577 7.599 1.00 85.56 127 THR A N 1
ATOM 1003 C CA . THR A 1 127 ? -16.821 7.276 8.359 1.00 85.56 127 THR A CA 1
ATOM 1004 C C . THR A 1 127 ? -17.290 7.713 9.741 1.00 85.56 127 THR A C 1
ATOM 1006 O O . THR A 1 127 ? -16.460 8.057 10.571 1.00 85.56 127 THR A O 1
ATOM 1009 N N . VAL A 1 128 ? -18.600 7.682 9.988 1.00 93.00 128 VAL A N 1
ATOM 1010 C CA . VAL A 1 128 ? -19.208 7.971 11.288 1.00 93.00 128 VAL A CA 1
ATOM 1011 C C . VAL A 1 128 ? -19.665 6.657 11.894 1.00 93.00 128 VAL A C 1
ATOM 1013 O O . VAL A 1 128 ? -20.429 5.919 11.271 1.00 93.00 128 VAL A O 1
ATOM 1016 N N . PHE A 1 129 ? -19.189 6.365 13.094 1.00 95.12 129 PHE A N 1
ATOM 1017 C CA . PHE A 1 129 ? -19.468 5.126 13.801 1.00 95.12 129 PHE A CA 1
ATOM 1018 C C . PHE A 1 129 ? -20.105 5.433 15.150 1.00 95.12 129 PHE A C 1
ATOM 1020 O O . PHE A 1 129 ? -19.697 6.366 15.839 1.00 95.12 129 PHE A O 1
ATOM 1027 N N . GLU A 1 130 ? -21.087 4.624 15.519 1.00 95.38 130 GLU A N 1
ATOM 1028 C CA . GLU A 1 130 ? -21.784 4.684 16.798 1.00 95.38 130 GLU A CA 1
ATOM 1029 C C . GLU A 1 130 ? -21.844 3.261 17.340 1.00 95.38 130 GLU A C 1
ATOM 1031 O O . GLU A 1 130 ? -22.380 2.375 16.668 1.00 95.38 130 GLU A O 1
ATOM 1036 N N . GLU A 1 131 ? -21.184 3.041 18.481 1.00 94.56 131 GLU A N 1
ATOM 1037 C CA . GLU A 1 131 ? -21.038 1.742 19.150 1.00 94.56 131 GLU A CA 1
ATOM 1038 C C . GLU A 1 131 ? -20.697 0.601 18.175 1.00 94.56 131 GLU A C 1
ATOM 1040 O O . GLU A 1 131 ? -21.203 -0.519 18.264 1.00 94.56 131 GLU A O 1
ATOM 1045 N N . ALA A 1 132 ? -19.843 0.885 17.188 1.00 95.75 132 ALA A N 1
ATOM 1046 C CA . ALA A 1 132 ? -19.524 -0.072 16.143 1.00 95.75 132 ALA A CA 1
ATOM 1047 C C . ALA A 1 132 ? -18.391 -0.998 16.600 1.00 95.75 132 ALA A C 1
ATOM 1049 O O . ALA A 1 132 ? -17.373 -0.498 17.080 1.00 95.75 132 ALA A O 1
ATOM 1050 N N . PRO A 1 133 ? -18.494 -2.324 16.392 1.00 96.25 133 PRO A N 1
ATOM 1051 C CA . PRO A 1 133 ? -17.388 -3.223 16.683 1.00 96.25 133 PRO A CA 1
ATOM 1052 C C . PRO A 1 133 ? -16.196 -2.903 15.778 1.00 96.25 133 PRO A C 1
ATOM 1054 O O . PRO A 1 133 ? -16.362 -2.595 14.591 1.00 96.25 133 PRO A O 1
ATOM 1057 N N . LEU A 1 134 ? -14.986 -3.020 16.320 1.00 96.38 134 LEU A N 1
ATOM 1058 C CA . LEU A 1 134 ? -13.745 -2.670 15.640 1.00 96.38 134 LEU A CA 1
ATOM 1059 C C . LEU A 1 134 ? -13.588 -3.453 14.334 1.00 96.38 134 LEU A C 1
ATOM 1061 O O . LEU A 1 134 ? -13.158 -2.887 13.338 1.00 96.38 134 LEU A O 1
ATOM 1065 N N . SER A 1 135 ? -14.048 -4.705 14.278 1.00 96.25 135 SER A N 1
ATOM 1066 C CA . SER A 1 135 ? -14.146 -5.480 13.028 1.00 96.25 135 SER A CA 1
ATOM 1067 C C . SER A 1 135 ? -14.846 -4.731 11.886 1.00 96.25 135 SER A C 1
ATOM 1069 O O . SER A 1 135 ? -14.365 -4.739 10.751 1.00 96.25 135 SER A O 1
ATOM 1071 N N . LYS A 1 136 ? -15.953 -4.036 12.169 1.00 95.69 136 LYS A N 1
ATOM 1072 C CA . LYS A 1 136 ? -16.696 -3.242 11.180 1.00 95.69 136 LYS A CA 1
ATOM 1073 C C . LYS A 1 136 ? -15.930 -1.983 10.778 1.00 95.69 136 LYS A C 1
ATOM 1075 O O . LYS A 1 136 ? -15.938 -1.621 9.601 1.00 95.69 136 LYS A O 1
ATOM 1080 N N . VAL A 1 137 ? -15.267 -1.332 11.733 1.00 96.12 137 VAL A N 1
ATOM 1081 C CA . VAL A 1 137 ? -14.447 -0.137 11.483 1.00 96.12 137 VAL A CA 1
ATOM 1082 C C . VAL A 1 137 ? -13.247 -0.486 10.602 1.00 96.12 137 VAL A C 1
ATOM 1084 O O . VAL A 1 137 ? -13.071 0.125 9.547 1.00 96.12 137 VAL A O 1
ATOM 1087 N N . LEU A 1 138 ? -12.475 -1.512 10.979 1.00 96.31 138 LEU A N 1
ATOM 1088 C CA . LEU A 1 138 ? -11.311 -1.977 10.224 1.00 96.31 138 LEU A CA 1
ATOM 1089 C C . LEU A 1 138 ? -11.724 -2.422 8.820 1.00 96.31 138 LEU A C 1
ATOM 1091 O O . LEU A 1 138 ? -11.163 -1.918 7.855 1.00 96.31 138 LEU A O 1
ATOM 1095 N N . SER A 1 139 ? -12.785 -3.226 8.678 1.00 94.50 139 SER A N 1
ATOM 1096 C CA . SER A 1 139 ? -13.284 -3.639 7.357 1.00 94.50 139 SER A CA 1
ATOM 1097 C C . SER A 1 139 ? -13.705 -2.454 6.475 1.00 94.50 139 SER A C 1
ATOM 1099 O O . SER A 1 139 ? -13.488 -2.473 5.260 1.00 94.50 139 SER A O 1
ATOM 1101 N N . SER A 1 140 ? -14.288 -1.396 7.057 1.00 93.38 140 SER A N 1
ATOM 1102 C CA . SER A 1 140 ? -14.612 -0.165 6.319 1.00 93.38 140 SER A CA 1
ATOM 1103 C C . SER A 1 140 ? -13.346 0.512 5.783 1.00 93.38 140 SER A C 1
ATOM 1105 O O . SER A 1 140 ? -13.302 0.911 4.614 1.00 93.38 140 SER A O 1
ATOM 1107 N N . LEU A 1 141 ? -12.291 0.602 6.600 1.00 94.88 141 LEU A N 1
ATOM 1108 C CA . LEU A 1 141 ? -10.997 1.156 6.197 1.00 94.88 141 LEU A CA 1
ATOM 1109 C C . LEU A 1 141 ? -10.305 0.275 5.146 1.00 94.88 141 LEU A C 1
ATOM 1111 O O . LEU A 1 141 ? -9.889 0.793 4.111 1.00 94.88 141 LEU A O 1
ATOM 1115 N N . GLU A 1 142 ? -10.272 -1.044 5.334 1.00 94.44 142 GLU A N 1
ATOM 1116 C CA . GLU A 1 142 ? -9.697 -1.987 4.366 1.00 94.44 142 GLU A CA 1
ATOM 1117 C C . GLU A 1 142 ? -10.348 -1.830 2.989 1.00 94.44 142 GLU A C 1
ATOM 1119 O O . GLU A 1 142 ? -9.665 -1.622 1.990 1.00 94.44 142 GLU A O 1
ATOM 1124 N N . LYS A 1 143 ? -11.685 -1.814 2.926 1.00 91.06 143 LYS A N 1
ATOM 1125 C CA . LYS A 1 143 ? -12.438 -1.609 1.674 1.00 91.06 143 LYS A CA 1
ATOM 1126 C C . LYS A 1 143 ? -12.246 -0.219 1.072 1.00 91.06 143 LYS A C 1
ATOM 1128 O O . LYS A 1 143 ? -12.421 -0.032 -0.135 1.00 91.06 143 LYS A O 1
ATOM 1133 N N . SER A 1 144 ? -11.946 0.776 1.902 1.00 90.69 144 SER A N 1
ATOM 1134 C CA . SER A 1 144 ? -11.723 2.153 1.458 1.00 90.69 144 SER A CA 1
ATOM 1135 C C . SER A 1 144 ? -10.380 2.329 0.768 1.00 90.69 144 SER A C 1
ATOM 1137 O O . SER A 1 144 ? -10.299 3.067 -0.215 1.00 90.69 144 SER A O 1
ATOM 1139 N N . TYR A 1 145 ? -9.351 1.642 1.259 1.00 93.25 145 TYR A N 1
ATOM 1140 C CA . TYR A 1 145 ? -7.969 1.845 0.833 1.00 93.25 145 TYR A CA 1
ATOM 1141 C C . TYR A 1 145 ? -7.360 0.638 0.106 1.00 93.25 145 TYR A C 1
ATOM 1143 O O . TYR A 1 145 ? -6.306 0.786 -0.501 1.00 93.25 145 TYR A O 1
ATOM 1151 N N . GLY A 1 146 ? -7.985 -0.540 0.123 1.00 93.06 146 GLY A N 1
ATOM 1152 C CA . GLY A 1 146 ? -7.396 -1.767 -0.431 1.00 93.06 146 GLY A CA 1
ATOM 1153 C C . GLY A 1 146 ? -6.158 -2.246 0.331 1.00 93.06 146 GLY A C 1
ATOM 1154 O O . GLY A 1 146 ? -5.337 -2.970 -0.226 1.00 93.06 146 GLY A O 1
ATOM 1155 N N . VAL A 1 147 ? -6.005 -1.804 1.580 1.00 95.62 147 VAL A N 1
ATOM 1156 C CA . VAL A 1 147 ? -4.915 -2.178 2.485 1.00 95.62 147 VAL A CA 1
ATOM 1157 C C . VAL A 1 147 ? -5.457 -3.212 3.456 1.00 95.62 147 VAL A C 1
ATOM 1159 O O . VAL A 1 147 ? -6.518 -2.992 4.028 1.00 95.62 147 VAL A O 1
ATOM 1162 N N . GLU A 1 148 ? -4.738 -4.313 3.645 1.00 96.75 148 GLU A N 1
ATOM 1163 C CA . GLU A 1 148 ? -5.108 -5.339 4.620 1.00 96.75 148 GLU A CA 1
ATOM 1164 C C . GLU A 1 148 ? -4.788 -4.854 6.040 1.00 96.75 148 GLU A C 1
ATOM 1166 O O . GLU A 1 148 ? -3.670 -4.402 6.315 1.00 96.75 148 GLU A O 1
ATOM 1171 N N . ILE A 1 149 ? -5.770 -4.943 6.934 1.00 97.88 149 ILE A N 1
ATOM 1172 C CA . ILE A 1 149 ? -5.694 -4.500 8.323 1.00 97.88 149 ILE A CA 1
ATOM 1173 C C . ILE A 1 149 ? -6.120 -5.660 9.225 1.00 97.88 149 ILE A C 1
ATOM 1175 O O . ILE A 1 149 ? -7.291 -6.024 9.307 1.00 97.88 149 ILE A O 1
ATOM 1179 N N . VAL A 1 150 ? -5.157 -6.229 9.944 1.00 96.81 150 VAL A N 1
ATOM 1180 C CA . VAL A 1 150 ? -5.347 -7.431 10.767 1.00 96.81 150 VAL A CA 1
ATOM 1181 C C . VAL A 1 150 ? -5.193 -7.078 12.240 1.00 96.81 150 VAL A C 1
ATOM 1183 O O . VAL A 1 150 ? -4.316 -6.295 12.594 1.00 96.81 150 VAL A O 1
ATOM 1186 N N . ALA A 1 151 ? -6.015 -7.663 13.111 1.00 96.69 151 ALA A N 1
ATOM 1187 C CA . ALA A 1 151 ? -5.828 -7.564 14.554 1.00 96.69 151 ALA A CA 1
ATOM 1188 C C . ALA A 1 151 ? -4.962 -8.726 15.069 1.00 96.69 151 ALA A C 1
ATOM 1190 O O . ALA A 1 151 ? -5.096 -9.860 14.615 1.00 96.69 151 ALA A O 1
ATOM 1191 N N . GLU A 1 152 ? -4.089 -8.452 16.036 1.00 96.56 152 GLU A N 1
ATOM 1192 C CA . GLU A 1 152 ? -3.176 -9.435 16.640 1.00 96.56 152 GLU A CA 1
ATOM 1193 C C . GLU A 1 152 ? -3.915 -10.551 17.397 1.00 96.56 152 GLU A C 1
ATOM 1195 O O . GLU A 1 152 ? -3.403 -11.660 17.538 1.00 96.56 152 GLU A O 1
ATOM 1200 N N . ASN A 1 153 ? -5.132 -10.273 17.865 1.00 94.56 153 ASN A N 1
ATOM 1201 C CA . ASN A 1 153 ? -5.995 -11.230 18.549 1.00 94.56 153 ASN A CA 1
ATOM 1202 C C . ASN A 1 153 ? -7.476 -10.944 18.268 1.00 94.56 153 ASN A C 1
ATOM 1204 O O . ASN A 1 153 ? -7.845 -9.870 17.791 1.00 94.56 153 ASN A O 1
ATOM 1208 N N . GLN A 1 154 ? -8.328 -11.923 18.581 1.00 93.81 154 GLN A N 1
ATOM 1209 C CA . GLN A 1 154 ? -9.762 -11.841 18.305 1.00 93.81 154 GLN A CA 1
ATOM 1210 C C . GLN A 1 154 ? -10.514 -10.871 19.226 1.00 93.81 154 GLN A C 1
ATOM 1212 O O . GLN A 1 154 ? -11.512 -10.295 18.797 1.00 93.81 154 GLN A O 1
ATOM 1217 N N . ASP A 1 155 ? -10.032 -10.641 20.448 1.00 94.75 155 ASP A N 1
ATOM 1218 C CA . ASP A 1 155 ? -10.712 -9.796 21.439 1.00 94.75 155 ASP A CA 1
ATOM 1219 C C . ASP A 1 155 ? -10.750 -8.319 21.019 1.00 94.75 155 ASP A C 1
ATOM 1221 O O . ASP A 1 155 ? -11.659 -7.575 21.392 1.00 94.75 155 ASP A O 1
ATOM 1225 N N . LEU A 1 156 ? -9.795 -7.886 20.192 1.00 95.88 156 LEU A N 1
ATOM 1226 C CA . LEU A 1 156 ? -9.794 -6.557 19.579 1.00 95.88 156 LEU A CA 1
ATOM 1227 C C . LEU A 1 156 ? -11.006 -6.335 18.671 1.00 95.88 156 LEU A C 1
ATOM 1229 O O . LEU A 1 156 ? -11.565 -5.243 18.668 1.00 95.88 156 LEU A O 1
ATOM 1233 N N . TYR A 1 157 ? -11.462 -7.352 17.935 1.00 95.44 157 TYR A N 1
ATOM 1234 C CA . TYR A 1 157 ? -12.554 -7.196 16.968 1.00 95.44 157 TYR A CA 1
ATOM 1235 C C . TYR A 1 157 ? -13.900 -6.815 17.599 1.00 95.44 157 TYR A C 1
ATOM 1237 O O . TYR A 1 157 ? -14.766 -6.293 16.886 1.00 95.44 157 TYR A O 1
ATOM 1245 N N . ASN A 1 158 ? -14.049 -7.043 18.907 1.00 93.88 158 ASN A N 1
ATOM 1246 C CA . ASN A 1 158 ? -15.242 -6.733 19.693 1.00 93.88 158 ASN A CA 1
ATOM 1247 C C . ASN A 1 158 ? -15.178 -5.364 20.386 1.00 93.88 158 ASN A C 1
ATOM 1249 O O . ASN A 1 158 ? -16.186 -4.926 20.937 1.00 93.88 158 ASN A O 1
ATOM 1253 N N . CYS A 1 159 ? -14.031 -4.675 20.363 1.00 95.62 159 CYS A N 1
ATOM 1254 C CA . CYS A 1 159 ? -13.929 -3.322 20.903 1.00 95.62 159 CYS A CA 1
ATOM 1255 C C . CYS A 1 159 ? -14.911 -2.390 20.201 1.00 95.62 159 CYS A C 1
ATOM 1257 O O . CYS A 1 159 ? -14.964 -2.360 18.973 1.00 95.62 159 CYS A O 1
ATOM 1259 N N . LEU A 1 160 ? -15.684 -1.632 20.973 1.00 96.19 160 LEU A N 1
ATOM 1260 C CA . LEU A 1 160 ? -16.638 -0.684 20.417 1.00 96.19 160 LEU A CA 1
ATOM 1261 C C . LEU A 1 160 ? -15.951 0.652 20.149 1.00 96.19 160 LEU A C 1
ATOM 1263 O O . LEU A 1 160 ? -15.155 1.133 20.952 1.00 96.19 160 LEU A O 1
ATOM 1267 N N . PHE A 1 161 ? -16.290 1.251 19.017 1.00 96.00 161 PHE A N 1
ATOM 1268 C CA . PHE A 1 161 ? -15.820 2.561 18.608 1.00 96.00 161 PHE A CA 1
ATOM 1269 C C . PHE A 1 161 ? -17.010 3.463 18.285 1.00 96.00 161 PHE A C 1
ATOM 1271 O O . PHE A 1 161 ? -17.885 3.106 17.490 1.00 96.00 161 PHE A O 1
ATOM 1278 N N . THR A 1 162 ? -16.990 4.654 18.878 1.00 95.06 162 THR A N 1
ATOM 1279 C CA . THR A 1 162 ? -17.903 5.755 18.571 1.00 95.06 162 THR A CA 1
ATOM 1280 C C . THR A 1 162 ? -17.066 6.966 18.190 1.00 95.06 162 THR A C 1
ATOM 1282 O O . THR A 1 162 ? -16.216 7.400 18.966 1.00 95.06 162 THR A O 1
ATOM 1285 N N . GLY A 1 163 ? -17.296 7.517 17.003 1.00 93.62 163 GLY A N 1
ATOM 1286 C CA . GLY A 1 163 ? -16.555 8.676 16.522 1.00 93.62 163 GLY A CA 1
ATOM 1287 C C . GLY A 1 163 ? -16.735 8.936 15.032 1.00 93.62 163 GLY A C 1
ATOM 1288 O O . GLY A 1 163 ? -17.141 8.059 14.266 1.00 93.62 163 GLY A O 1
ATOM 1289 N N . ASP A 1 164 ? -16.404 10.160 14.626 1.00 94.06 164 ASP A N 1
ATOM 1290 C CA . ASP A 1 164 ? -16.286 10.541 13.223 1.00 94.06 164 ASP A CA 1
ATOM 1291 C C . ASP A 1 164 ? -14.810 10.575 12.821 1.00 94.06 164 ASP A C 1
ATOM 1293 O O . ASP A 1 164 ? -14.009 11.322 13.379 1.00 94.06 164 ASP A O 1
ATOM 1297 N N . ILE A 1 165 ? -14.464 9.751 11.838 1.00 93.56 165 ILE A N 1
ATOM 1298 C CA . ILE A 1 165 ? -13.130 9.680 11.236 1.00 93.56 165 ILE A CA 1
ATOM 1299 C C . ILE A 1 165 ? -13.133 10.221 9.797 1.00 93.56 165 ILE A C 1
ATOM 1301 O O . ILE A 1 165 ? -12.295 9.854 8.966 1.00 93.56 165 ILE A O 1
ATOM 1305 N N . SER A 1 166 ? -14.109 11.071 9.469 1.00 87.94 166 SER A N 1
ATOM 1306 C CA . SER A 1 166 ? -14.196 11.775 8.194 1.00 87.94 166 SER A CA 1
ATOM 1307 C C . SER A 1 166 ? -12.998 12.705 7.974 1.00 87.94 166 SER A C 1
ATOM 1309 O O . SER A 1 166 ? -12.358 13.178 8.907 1.00 87.94 166 SER A O 1
ATOM 1311 N N . GLN A 1 167 ? -12.675 12.952 6.700 1.00 83.69 167 GLN A N 1
ATOM 1312 C CA . GLN A 1 167 ? -11.657 13.922 6.255 1.00 83.69 167 GLN A CA 1
ATOM 1313 C C . GLN A 1 167 ? -10.204 13.670 6.705 1.00 83.69 167 GLN A C 1
ATOM 1315 O O . GLN A 1 167 ? -9.327 14.445 6.349 1.00 83.69 167 GLN A O 1
ATOM 1320 N N . GLN A 1 168 ? -9.924 12.569 7.400 1.00 91.00 168 GLN A N 1
ATOM 1321 C CA . GLN A 1 168 ? -8.563 12.162 7.761 1.00 91.00 168 GLN A CA 1
ATOM 1322 C C . GLN A 1 168 ? -7.955 11.209 6.718 1.00 91.00 168 GLN A C 1
ATOM 1324 O O . GLN A 1 168 ? -8.695 10.524 5.999 1.00 91.00 168 GLN A O 1
ATOM 1329 N N . ASP A 1 169 ? -6.625 11.127 6.652 1.00 93.81 169 ASP A N 1
ATOM 1330 C CA . ASP A 1 169 ? -5.905 10.069 5.927 1.00 93.81 169 ASP A CA 1
ATOM 1331 C C . ASP A 1 169 ? -5.973 8.719 6.672 1.00 93.81 169 ASP A C 1
ATOM 1333 O O . ASP A 1 169 ? -6.386 8.662 7.829 1.00 93.81 169 ASP A O 1
ATOM 1337 N N . LEU A 1 170 ? -5.590 7.615 6.016 1.00 95.62 170 LEU A N 1
ATOM 1338 C CA . LEU A 1 170 ? -5.709 6.268 6.596 1.00 95.62 170 LEU A CA 1
ATOM 1339 C C . LEU A 1 170 ? -5.005 6.136 7.954 1.00 95.62 170 LEU A C 1
ATOM 1341 O O . LEU A 1 170 ? -5.568 5.544 8.874 1.00 95.62 170 LEU A O 1
ATOM 1345 N N . PHE A 1 171 ? -3.788 6.659 8.077 1.00 96.88 171 PHE A N 1
ATOM 1346 C CA . PHE A 1 171 ? -2.971 6.472 9.270 1.00 96.88 171 PHE A CA 1
ATOM 1347 C C . PHE A 1 171 ? -3.499 7.301 10.435 1.00 96.88 171 PHE A C 1
ATOM 1349 O O . PHE A 1 171 ? -3.604 6.787 11.546 1.00 96.88 171 PHE A O 1
ATOM 1356 N N . THR A 1 172 ? -3.967 8.520 10.170 1.00 96.69 172 THR A N 1
ATOM 1357 C CA . THR A 1 172 ? -4.652 9.335 11.180 1.00 96.69 172 THR A CA 1
ATOM 1358 C C . THR A 1 172 ? -5.968 8.691 11.638 1.00 96.69 172 THR A C 1
ATOM 1360 O O . THR A 1 172 ? -6.273 8.678 12.830 1.00 96.69 172 THR A O 1
ATOM 1363 N N . ARG A 1 173 ? -6.742 8.079 10.728 1.00 96.44 173 ARG A N 1
ATOM 1364 C CA . ARG A 1 173 ? -7.954 7.320 11.104 1.00 96.44 173 ARG A CA 1
ATOM 1365 C C . ARG A 1 173 ? -7.631 6.138 12.012 1.00 96.44 173 ARG A C 1
ATOM 1367 O O . ARG A 1 173 ? -8.326 5.931 13.002 1.00 96.44 173 ARG A O 1
ATOM 1374 N N . LEU A 1 174 ? -6.600 5.365 11.666 1.00 97.62 174 LEU A N 1
ATOM 1375 C CA . LEU A 1 174 ? -6.146 4.232 12.471 1.00 97.62 174 LEU A CA 1
ATOM 1376 C C . LEU A 1 174 ? -5.678 4.685 13.852 1.00 97.62 174 LEU A C 1
ATOM 1378 O O . LEU A 1 174 ? -6.035 4.041 14.833 1.00 97.62 174 LEU A O 1
ATOM 1382 N N . GLU A 1 175 ? -4.955 5.802 13.935 1.00 97.62 175 GLU A N 1
ATOM 1383 C CA . GLU A 1 175 ? -4.515 6.386 15.203 1.00 97.62 175 GLU A CA 1
ATOM 1384 C C . GLU A 1 175 ? -5.708 6.727 16.106 1.00 97.62 175 GLU A C 1
ATOM 1386 O O . GLU A 1 175 ? -5.767 6.260 17.240 1.00 97.62 175 GLU A O 1
ATOM 1391 N N . ILE A 1 176 ? -6.708 7.453 15.587 1.00 97.00 176 ILE A N 1
ATOM 1392 C CA . ILE A 1 176 ? -7.920 7.823 16.343 1.00 97.00 176 ILE A CA 1
ATOM 1393 C C . ILE A 1 176 ? -8.649 6.575 16.859 1.00 97.00 176 ILE A C 1
ATOM 1395 O O . ILE A 1 176 ? -9.014 6.497 18.033 1.00 97.00 176 ILE A O 1
ATOM 1399 N N . VAL A 1 177 ? -8.851 5.584 15.986 1.00 97.12 177 VAL A N 1
ATOM 1400 C CA . VAL A 1 177 ? -9.538 4.332 16.333 1.00 97.12 177 VAL A CA 1
ATOM 1401 C C . VAL A 1 177 ? -8.758 3.548 17.391 1.00 97.12 177 VAL A C 1
ATOM 1403 O O . VAL A 1 177 ? -9.351 3.050 18.350 1.00 97.12 177 VAL A O 1
ATOM 1406 N N . CYS A 1 178 ? -7.435 3.456 17.249 1.00 97.31 178 CYS A N 1
ATOM 1407 C CA . CYS A 1 178 ? -6.574 2.756 18.197 1.00 97.31 178 CYS A CA 1
ATOM 1408 C C . CYS A 1 178 ? -6.583 3.438 19.569 1.00 97.31 178 CYS A C 1
ATOM 1410 O O . CYS A 1 178 ? -6.823 2.775 20.575 1.00 97.31 178 CYS A O 1
ATOM 1412 N N . GLN A 1 179 ? -6.431 4.763 19.617 1.00 95.19 179 GLN A N 1
ATOM 1413 C CA . GLN A 1 179 ? -6.474 5.523 20.867 1.00 95.19 179 GLN A CA 1
ATOM 1414 C C . GLN A 1 179 ? -7.812 5.362 21.597 1.00 95.19 179 GLN A C 1
ATOM 1416 O O . GLN A 1 179 ? -7.828 5.102 22.800 1.00 95.19 179 GLN A O 1
ATOM 1421 N N . ALA A 1 180 ? -8.932 5.448 20.874 1.00 94.88 180 ALA A N 1
ATOM 1422 C CA . ALA A 1 180 ? -10.266 5.302 21.456 1.00 94.88 180 ALA A CA 1
ATOM 1423 C C . ALA A 1 180 ? -10.540 3.891 22.008 1.00 94.88 180 ALA A C 1
ATOM 1425 O O . ALA A 1 180 ? -11.332 3.736 22.934 1.00 94.88 180 ALA A O 1
ATOM 1426 N N . THR A 1 181 ? -9.884 2.865 21.459 1.00 94.81 181 THR A N 1
ATOM 1427 C CA . THR A 1 181 ? -10.071 1.456 21.849 1.00 94.81 181 THR A CA 1
ATOM 1428 C C . THR A 1 181 ? -8.957 0.911 22.752 1.00 94.81 181 THR A C 1
ATOM 1430 O O . THR A 1 181 ? -8.981 -0.263 23.114 1.00 94.81 181 THR A O 1
ATOM 1433 N N . GLY A 1 182 ? -7.978 1.739 23.140 1.00 94.62 182 GLY A N 1
ATOM 1434 C CA . GLY A 1 182 ? -6.816 1.297 23.921 1.00 94.62 182 GLY A CA 1
ATOM 1435 C C . GLY A 1 182 ? -5.883 0.342 23.161 1.00 94.62 182 GLY A C 1
ATOM 1436 O O . GLY A 1 182 ? -5.184 -0.467 23.776 1.00 94.62 182 GLY A O 1
ATOM 1437 N N . ALA A 1 183 ? -5.895 0.415 21.832 1.00 96.94 183 ALA A N 1
ATOM 1438 C CA . ALA A 1 183 ? -5.046 -0.339 20.921 1.00 96.94 183 ALA A CA 1
ATOM 1439 C C . ALA A 1 183 ? -3.909 0.539 20.359 1.00 96.94 183 ALA A C 1
ATOM 1441 O O . ALA A 1 183 ? -3.808 1.734 20.635 1.00 96.94 183 ALA A O 1
ATOM 1442 N N . SER A 1 184 ? -3.042 -0.061 19.550 1.00 97.81 184 SER A N 1
ATOM 1443 C CA . SER A 1 184 ? -2.038 0.607 18.716 1.00 97.81 184 SER A CA 1
ATOM 1444 C C . SER A 1 184 ? -1.945 -0.098 17.363 1.00 97.81 184 SER A C 1
ATOM 1446 O O . SER A 1 184 ? -2.521 -1.172 17.186 1.00 97.81 184 SER A O 1
ATOM 1448 N N . TYR A 1 185 ? -1.227 0.469 16.391 1.00 98.12 185 TYR A N 1
ATOM 1449 C CA . TYR A 1 185 ? -0.974 -0.214 15.123 1.00 98.12 185 TYR A CA 1
ATOM 1450 C C . TYR A 1 185 ? 0.491 -0.132 14.695 1.00 98.12 185 TYR A C 1
ATOM 1452 O O . TYR A 1 185 ? 1.247 0.741 15.114 1.00 98.12 185 TYR A O 1
ATOM 1460 N N . GLU A 1 186 ? 0.886 -1.069 13.841 1.00 97.50 186 GLU A N 1
ATOM 1461 C CA . GLU A 1 186 ? 2.200 -1.126 13.215 1.00 97.50 186 GLU A CA 1
ATOM 1462 C C . GLU A 1 186 ? 2.052 -1.493 11.734 1.00 97.50 186 GLU A C 1
ATOM 1464 O O . GLU A 1 186 ? 1.235 -2.339 11.372 1.00 97.50 186 GLU A O 1
ATOM 1469 N N . ILE A 1 187 ? 2.867 -0.896 10.865 1.00 97.00 187 ILE A N 1
ATOM 1470 C CA . ILE A 1 187 ? 2.942 -1.292 9.455 1.00 97.00 187 ILE A CA 1
ATOM 1471 C C . ILE A 1 187 ? 3.907 -2.479 9.330 1.00 97.00 187 ILE A C 1
ATOM 1473 O O . ILE A 1 187 ? 5.082 -2.386 9.683 1.00 97.00 187 ILE A O 1
ATOM 1477 N N . LYS A 1 188 ? 3.421 -3.606 8.803 1.00 95.88 188 LYS A N 1
ATOM 1478 C CA . LYS A 1 188 ? 4.198 -4.826 8.545 1.00 95.88 188 LYS A CA 1
ATOM 1479 C C . LYS A 1 188 ? 4.191 -5.129 7.049 1.00 95.88 188 LYS A C 1
ATOM 1481 O O . LYS A 1 188 ? 3.281 -5.778 6.533 1.00 95.88 188 LYS A O 1
ATOM 1486 N N . GLY A 1 189 ? 5.219 -4.648 6.349 1.00 95.19 189 GLY A N 1
ATOM 1487 C CA . GLY A 1 189 ? 5.301 -4.755 4.892 1.00 95.19 189 GLY A CA 1
ATOM 1488 C C . GLY A 1 189 ? 4.130 -4.023 4.237 1.00 95.19 189 GLY A C 1
ATOM 1489 O O . GLY A 1 189 ? 4.022 -2.804 4.338 1.00 95.19 189 GLY A O 1
ATOM 1490 N N . THR A 1 190 ? 3.243 -4.771 3.586 1.00 96.44 190 THR A N 1
ATOM 1491 C CA . THR A 1 190 ? 2.066 -4.251 2.870 1.00 96.44 190 THR A CA 1
ATOM 1492 C C . THR A 1 190 ? 0.773 -4.282 3.690 1.00 96.44 190 THR A C 1
ATOM 1494 O O . THR A 1 190 ? -0.302 -4.040 3.140 1.00 96.44 190 THR A O 1
ATOM 1497 N N . LYS A 1 191 ? 0.857 -4.595 4.988 1.00 97.25 191 LYS A N 1
ATOM 1498 C CA . LYS A 1 191 ? -0.296 -4.741 5.884 1.00 97.25 191 LYS A CA 1
ATOM 1499 C C . LYS A 1 191 ? -0.178 -3.826 7.094 1.00 97.25 191 LYS A C 1
ATOM 1501 O O . LYS A 1 191 ? 0.924 -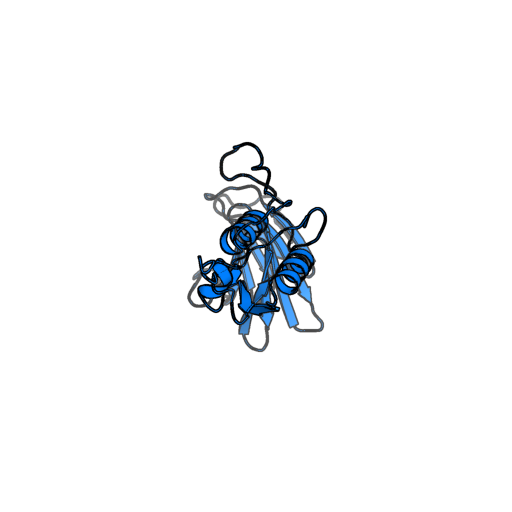3.456 7.502 1.00 97.25 191 LYS A O 1
ATOM 1506 N N . VAL A 1 192 ? -1.313 -3.529 7.710 1.00 98.44 192 VAL A N 1
ATOM 1507 C CA . VAL A 1 192 ? -1.394 -2.900 9.030 1.00 98.44 192 VAL A CA 1
ATOM 1508 C C . VAL A 1 192 ? -1.744 -3.972 10.061 1.00 98.44 192 VAL A C 1
ATOM 1510 O O . VAL A 1 192 ? -2.696 -4.726 9.878 1.00 98.44 192 VAL A O 1
ATOM 1513 N N . LEU A 1 193 ? -0.982 -4.035 11.150 1.00 98.31 193 LEU A N 1
ATOM 1514 C CA . LEU A 1 193 ? -1.229 -4.905 12.295 1.00 98.31 193 LEU A CA 1
ATOM 1515 C C . LEU A 1 193 ? -1.699 -4.063 13.483 1.00 98.31 193 LEU A C 1
ATOM 1517 O O . LEU A 1 193 ? -0.928 -3.266 14.009 1.00 98.31 193 LEU A O 1
ATOM 1521 N N . VAL A 1 194 ? -2.942 -4.260 13.914 1.00 98.38 194 VAL A N 1
ATOM 1522 C CA . VAL A 1 194 ? -3.522 -3.652 15.118 1.00 98.38 194 VAL A CA 1
ATOM 1523 C C . VAL A 1 194 ? -3.207 -4.530 16.329 1.00 98.38 194 VAL A C 1
ATOM 1525 O O . VAL A 1 194 ? -3.453 -5.734 16.305 1.00 98.38 194 VAL A O 1
ATOM 1528 N N . LYS A 1 195 ? -2.672 -3.933 17.392 1.00 97.81 195 LYS A N 1
ATOM 1529 C CA . LYS A 1 195 ? -2.208 -4.593 18.618 1.00 97.81 195 LYS A CA 1
ATOM 1530 C C . LYS A 1 195 ? -2.930 -4.044 19.837 1.00 97.81 195 LYS A C 1
ATOM 1532 O O . LYS A 1 195 ? -3.304 -2.877 19.877 1.00 97.81 195 LYS A O 1
ATOM 1537 N N . GLY A 1 196 ? -3.083 -4.867 20.866 1.00 95.56 196 GLY A N 1
ATOM 1538 C CA . GLY A 1 196 ? -3.709 -4.453 22.118 1.00 95.56 196 GLY A CA 1
ATOM 1539 C C . GLY A 1 196 ? -4.318 -5.621 22.878 1.00 95.56 196 GLY A C 1
ATOM 1540 O O . GLY A 1 196 ? -4.391 -6.738 22.373 1.00 95.56 196 GLY A O 1
ATOM 1541 N N . LYS A 1 197 ? -4.769 -5.358 24.107 1.00 93.38 197 LYS A N 1
ATOM 1542 C CA . LYS A 1 197 ? -5.343 -6.391 24.989 1.00 93.38 197 LYS A CA 1
ATOM 1543 C C . LYS A 1 197 ? -6.729 -6.876 24.545 1.00 93.38 197 LYS A C 1
ATOM 1545 O O . LYS A 1 197 ? -7.167 -7.916 25.018 1.00 93.38 197 LYS A O 1
ATOM 1550 N N . GLY A 1 198 ? -7.395 -6.126 23.665 1.00 91.12 198 GLY A N 1
ATOM 1551 C CA . GLY A 1 198 ? -8.777 -6.374 23.273 1.00 91.12 198 GLY A CA 1
ATOM 1552 C C . GLY A 1 198 ? -9.790 -5.900 24.312 1.00 91.12 198 GLY A C 1
ATOM 1553 O O . GLY A 1 198 ? -9.429 -5.442 25.399 1.00 91.12 198 GLY A O 1
ATOM 1554 N N . CYS A 1 199 ? -11.068 -5.998 23.957 1.00 89.56 199 CYS A N 1
ATOM 1555 C CA . CYS A 1 199 ? -12.174 -5.599 24.814 1.00 89.56 199 CYS A CA 1
ATOM 1556 C C . CYS A 1 199 ? -13.028 -6.829 25.080 1.00 89.56 199 CYS A C 1
ATOM 1558 O O . CYS A 1 199 ? -13.759 -7.306 24.212 1.00 89.56 199 CYS A O 1
ATOM 1560 N N . THR A 1 200 ? -12.930 -7.356 26.294 1.00 73.69 200 THR A N 1
ATOM 1561 C CA . THR A 1 200 ? -13.858 -8.381 26.754 1.00 73.69 200 THR A CA 1
ATOM 1562 C C . THR A 1 200 ? -15.199 -7.712 27.014 1.00 73.69 200 THR A C 1
ATOM 1564 O O . THR A 1 200 ? -15.289 -6.738 27.762 1.00 73.69 200 THR A O 1
ATOM 1567 N N . THR A 1 201 ? -16.262 -8.214 26.386 1.00 60.84 201 THR A N 1
ATOM 1568 C CA . THR A 1 201 ? -17.621 -7.848 26.782 1.00 60.84 201 THR A CA 1
ATOM 1569 C C . THR A 1 201 ? -17.800 -8.322 28.218 1.00 60.84 201 THR A C 1
ATOM 1571 O O . THR A 1 201 ? -17.987 -9.516 28.451 1.00 60.84 201 THR A O 1
ATOM 1574 N N . VAL A 1 202 ? -17.690 -7.419 29.193 1.00 54.47 202 VAL A N 1
ATOM 1575 C CA . VAL A 1 202 ? -18.114 -7.719 30.560 1.00 54.47 202 VAL A CA 1
ATOM 1576 C C . VAL A 1 202 ? -19.614 -7.993 30.460 1.00 54.47 202 VAL A C 1
ATOM 1578 O O . VAL A 1 202 ? -20.350 -7.097 30.039 1.00 54.47 202 VAL A O 1
ATOM 1581 N N . PRO A 1 203 ? -20.100 -9.211 30.764 1.00 46.84 203 PRO A N 1
ATOM 1582 C CA . PRO A 1 203 ? -21.532 -9.432 30.836 1.00 46.84 203 PRO A CA 1
ATOM 1583 C C . PRO A 1 203 ? -22.052 -8.466 31.893 1.00 46.84 203 PRO A C 1
ATOM 1585 O O . PRO A 1 203 ? -21.532 -8.458 33.009 1.00 46.84 203 PRO A O 1
ATOM 1588 N N . LEU A 1 204 ? -23.038 -7.639 31.542 1.00 47.16 204 LEU A N 1
ATOM 1589 C CA . LEU A 1 204 ? -23.790 -6.870 32.526 1.00 47.16 204 LEU A CA 1
ATOM 1590 C C . LEU A 1 204 ? -24.288 -7.869 33.574 1.00 47.16 204 LEU A C 1
ATOM 1592 O O . LEU A 1 204 ? -25.177 -8.676 33.296 1.00 47.16 204 LEU A O 1
ATOM 1596 N N . SER A 1 205 ? -23.654 -7.872 34.746 1.00 45.12 205 SER A N 1
ATOM 1597 C CA . SER A 1 205 ? -24.126 -8.626 35.896 1.00 45.12 205 SER A CA 1
ATOM 1598 C C . SER A 1 205 ? -25.507 -8.076 36.232 1.00 45.12 205 SER A C 1
ATOM 1600 O O . SER A 1 205 ? -25.623 -6.902 36.592 1.00 45.12 205 SER A O 1
ATOM 1602 N N . LYS A 1 206 ? -26.535 -8.901 36.015 1.00 42.16 206 LYS A N 1
ATOM 1603 C CA . LYS A 1 206 ? -27.886 -8.664 36.527 1.00 42.16 206 LYS A CA 1
ATOM 1604 C C . LYS A 1 206 ? -27.893 -8.699 38.048 1.00 42.16 206 LYS A C 1
ATOM 1606 O O . LYS A 1 206 ? -27.113 -9.503 38.607 1.00 42.16 206 LYS A O 1
#

pLDDT: mean 87.21, std 15.0, range [42.16, 98.44]

Radius of gyration: 20.63 Å; chains: 1; bounding box: 51×31×69 Å

Foldseek 3Di:
DADPDADPQEGEDEDDAKDWDFAQAAPSYWYWYDYPFKIKIDRGFTKMWGQDPVQRKIKIAGAAHKIKMDTDPPPVPDPPVPQIDMDHHQKMWIARPVVRDIQIFGDPFQAFRPDDPPPDDPPPLDQFFDQAFVLSVQVSLCNGRVFAEEEPDDLNRRQTDGDGRPPDTSQVSQVVRQVRRVWDWDTDRRHIYIYDPHDDPPPPDD

Sequence (206 aa):
HYPAHFLPLKREVFLEGEAFFEVSKNAQRPFFVYNNNIVTHVLGTSFTVKANPLTNQVEVSVRSGKVEVYENKGNGKNVDNSNGVILLPNQKVSYNETARQFAPSLVDSPLPLLTEENGEKPVRRTTVFEEAPLSKVLSSLEKSYGVEIVAENQDLYNCLFTGDISQQDLFTRLEIVCQATGASYEIKGTKVLVKGKGCTTVPLSK

Secondary structure (DSSP, 8-state):
---SS--SS-EEEE-SSEEEEEPPP-TTS-EEEEETTEEEEESS-EEEEEEETTTTEEEEEEEES-EEEEE--S-SS---GGG-EEE-TTEEEEEETTTTEEEEEE-SS-------TTS--------EEEEEEHHHHHHHHHHHHT-EEEESSGGGGG-EEEEE-TT--HHHHHHHHHHHHT-EEEEETTEEEEES----------